Protein AF-0000000087151097 (afdb_homodimer)

Sequence (278 aa):
MIATALDQIPMPPVAKLLGWRLVDARPRDGWIRMAFDGKPDFCNPAGFIQGGILSSMLDDTMGPAVFVMTEGKLFTTTITMTVNFLAPAKPGPITGEATVTQLGKTIAFVEGRLTAEDGTLLATATSSIRLVEAARALRMIATALDQIPMPPVAKLLGWRLVDARPRDGWIRMAFDGKPDFCNPAGFIQGGILSSMLDDTMGPAVFVMTEGKLFTTTITMTVNFLAPAKPGPITGEATVTQLGKTIAFVEGRLTAEDGTLLATATSSIRLVEAARALR

Nearest PDB structures (foldseek):
  2pim-assembly1_A  TM=9.424E-01  e=1.232E-12  Cupriavidus pinatubonensis JMP134
  1zki-assembly1_B  TM=9.359E-01  e=6.772E-11  Pseudomonas aeruginosa PAO1
  3lz7-assembly1_A  TM=8.489E-01  e=1.126E-11  Haemophilus influenzae
  1vh5-assembly1_A  TM=8.687E-01  e=1.763E-10  Escherichia coli
  1sbk-assembly1_A  TM=8.346E-01  e=7.408E-10  Escherichia coli

InterPro domains:
  IPR003736 Phenylacetic acid degradation-related domain [TIGR00369] (14-127)
  IPR006683 Thioesterase domain [PF03061] (47-122)
  IPR029069 HotDog domain superfamily [SSF54637] (10-127)

Secondary structure (DSSP, 8-state):
----GGGGSPPPHHHHHHT-EEEEEEGGGTEEEEEEEE-GGGB-TTSSBPHHHHHHHHHHHHHHHHHHHTTTSEEEEEEEEEEEE-S---SEEEEEEEEEEEE-SSEEEEEEEEEETTS-EEEEEEEEEEEEEHHHH--/----GGGGSPPPHHHHHHT-EEEEEEGGGTEEEEEEEE-GGGB-TTSSBPHHHHHHHHHHHHHHHHHHHTTTSEEEEEEEEEEEE-S---SEEEEEEEEEEEE-SSEEEEEEEEEETTS-EEEEEEEEEEEEEHHHH--

Foldseek 3Di:
DDDFLVVVDDDDPVCVVFVWDWDDDDLCFLKTKIKGFQDQVQQDPVQFRDVVVVVVVQVVAFQVSPCRNVRNFKGKDWDDKDKDFDD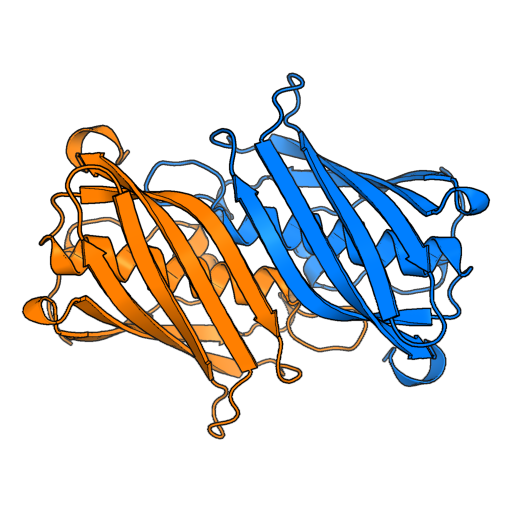THHGGMKMKMKGFPDDDDFKTKMKMWIADPVGHTGMIMITIITIDTNVVPPD/DDDFLVVVDDDDPVCVVFVWDWDDDDLCFLKTKIKGFQDQVQQDPVQFRDVVVVVVVQVVAFQVSPCRNVRNFKGKDWDDKDKDFDDTHHGGMKMKMKTFPDDDDFKTKMKMWIADPVGHTGMIMITIITIDTNVVPPD

pLDDT: mean 97.67, std 3.51, range [64.88, 99.0]

Organism: NCBI:txid2511166

Radius of gyration: 17.88 Å; Cα contacts (8 Å, |Δi|>4): 757; chains: 2; bounding box: 41×54×42 Å

Structure (mmCIF, N/CA/C/O backbone):
data_AF-0000000087151097-model_v1
#
loop_
_entity.id
_entity.type
_entity.pdbx_description
1 polymer 'Thioesterase domain-containing protein'
#
loop_
_atom_site.group_PDB
_atom_site.id
_atom_site.type_symbol
_atom_site.label_atom_id
_atom_site.label_alt_id
_atom_site.label_comp_id
_atom_site.label_asym_id
_atom_site.label_entity_id
_atom_site.label_seq_id
_atom_site.pdbx_PDB_ins_code
_atom_site.Cartn_x
_atom_site.Cartn_y
_atom_site.Cartn_z
_atom_site.occupancy
_atom_site.B_iso_or_equiv
_atom_site.auth_seq_id
_atom_site.auth_comp_id
_atom_site.auth_asym_id
_atom_site.auth_atom_id
_atom_site.pdbx_PDB_model_num
ATOM 1 N N . MET A 1 1 ? -7.957 -27.766 1.869 1 64.88 1 MET A N 1
ATOM 2 C CA . MET A 1 1 ? -7.039 -26.75 1.381 1 64.88 1 MET A CA 1
ATOM 3 C C . MET A 1 1 ? -6.723 -26.953 -0.095 1 64.88 1 MET A C 1
ATOM 5 O O . MET A 1 1 ? -6.605 -28.094 -0.552 1 64.88 1 MET A O 1
ATOM 9 N N . ILE A 1 2 ? -7.027 -25.891 -0.938 1 87.12 2 ILE A N 1
ATOM 10 C CA . ILE A 1 2 ? -6.812 -26.031 -2.373 1 87.12 2 ILE A CA 1
ATOM 11 C C . ILE A 1 2 ? -5.316 -25.953 -2.678 1 87.12 2 ILE A C 1
ATOM 13 O O . ILE A 1 2 ? -4.621 -25.062 -2.205 1 87.12 2 ILE A O 1
ATOM 17 N N . ALA A 1 3 ? -4.875 -26.938 -3.279 1 92.38 3 ALA A N 1
ATOM 18 C CA . ALA A 1 3 ? -3.465 -26.984 -3.658 1 92.38 3 ALA A CA 1
ATOM 19 C C . ALA A 1 3 ? -3.193 -26.062 -4.852 1 92.38 3 ALA A C 1
ATOM 21 O O . ALA A 1 3 ? -3.951 -26.062 -5.824 1 92.38 3 ALA A O 1
ATOM 22 N N . THR A 1 4 ? -2.197 -25.203 -4.723 1 95.44 4 THR A N 1
ATOM 23 C CA . THR A 1 4 ? -1.778 -24.328 -5.809 1 95.44 4 THR A CA 1
ATOM 24 C C . THR A 1 4 ? -0.256 -24.25 -5.883 1 95.44 4 THR A C 1
ATOM 26 O O . THR A 1 4 ? 0.443 -24.859 -5.07 1 95.44 4 THR A O 1
ATOM 29 N N . ALA A 1 5 ? 0.225 -23.531 -6.914 1 95.56 5 ALA A N 1
ATOM 30 C CA . ALA A 1 5 ? 1.655 -23.281 -7.09 1 95.56 5 ALA A CA 1
ATOM 31 C C . ALA A 1 5 ? 2.236 -22.531 -5.895 1 95.56 5 ALA A C 1
ATOM 33 O O . ALA A 1 5 ? 3.445 -22.578 -5.656 1 95.56 5 ALA A O 1
ATOM 34 N N . LEU A 1 6 ? 1.392 -21.844 -5.141 1 96.06 6 LEU A N 1
ATOM 35 C CA . LEU A 1 6 ? 1.852 -21.094 -3.98 1 96.06 6 LEU A CA 1
ATOM 36 C C . LEU A 1 6 ? 2.406 -22.016 -2.91 1 96.06 6 LEU A C 1
ATOM 38 O O . LEU A 1 6 ? 3.203 -21.609 -2.066 1 96.06 6 LEU A O 1
ATOM 42 N N . ASP A 1 7 ? 2.061 -23.234 -2.91 1 95.19 7 ASP A N 1
ATOM 43 C CA . ASP A 1 7 ? 2.514 -24.219 -1.944 1 95.19 7 ASP A CA 1
ATOM 44 C C . ASP A 1 7 ? 3.975 -24.594 -2.182 1 95.19 7 ASP A C 1
ATOM 46 O O . ASP A 1 7 ? 4.613 -25.203 -1.322 1 95.19 7 ASP A O 1
ATOM 50 N N . GLN A 1 8 ? 4.496 -24.203 -3.311 1 93.5 8 GLN A N 1
ATOM 51 C CA . GLN A 1 8 ? 5.824 -24.656 -3.717 1 93.5 8 GLN A CA 1
ATOM 52 C C . GLN A 1 8 ? 6.875 -23.578 -3.445 1 93.5 8 GLN A C 1
ATOM 54 O O . GLN A 1 8 ? 8.039 -23.75 -3.805 1 93.5 8 GLN A O 1
ATOM 59 N N . ILE A 1 9 ? 6.461 -22.5 -2.869 1 94.25 9 ILE A N 1
ATOM 60 C CA . ILE A 1 9 ? 7.402 -21.438 -2.521 1 94.25 9 ILE A CA 1
ATOM 61 C C . ILE A 1 9 ? 7.25 -21.078 -1.046 1 94.25 9 ILE A C 1
ATOM 63 O O . ILE A 1 9 ? 6.164 -21.203 -0.475 1 94.25 9 ILE A O 1
ATOM 67 N N . PRO A 1 10 ? 8.375 -20.719 -0.464 1 94.75 10 PRO A N 1
ATOM 68 C CA . PRO A 1 10 ? 8.25 -20.312 0.936 1 94.75 10 PRO A CA 1
ATOM 69 C C . PRO A 1 10 ? 7.359 -19.078 1.112 1 94.75 10 PRO A C 1
ATOM 71 O O . PRO A 1 10 ? 7.332 -18.203 0.244 1 94.75 10 PRO A O 1
ATOM 74 N N . MET A 1 11 ? 6.664 -19.016 2.205 1 96.25 11 MET A N 1
ATOM 75 C CA . MET A 1 11 ? 5.887 -17.828 2.533 1 96.25 11 MET A CA 1
ATOM 76 C C . MET A 1 11 ? 6.793 -16.609 2.693 1 96.25 11 MET A C 1
ATOM 78 O O . MET A 1 11 ? 7.676 -16.609 3.553 1 96.25 11 MET A O 1
ATOM 82 N N . PRO A 1 12 ? 6.574 -15.648 1.872 1 97.06 12 PRO A N 1
ATOM 83 C CA . PRO A 1 12 ? 7.43 -14.469 2.006 1 97.06 12 PRO A CA 1
ATOM 84 C C . PRO A 1 12 ? 7.191 -13.711 3.311 1 97.06 12 PRO A C 1
ATOM 86 O O . PRO A 1 12 ? 6.105 -13.797 3.891 1 97.06 12 PRO A O 1
ATOM 89 N N . PRO A 1 13 ? 8.219 -12.977 3.787 1 98.62 13 PRO A N 1
ATOM 90 C CA . PRO A 1 13 ? 8.094 -12.219 5.035 1 98.62 13 PRO A CA 1
ATOM 91 C C . PRO A 1 13 ? 6.879 -11.297 5.051 1 98.62 13 PRO A C 1
ATOM 93 O O . PRO A 1 13 ? 6.176 -11.211 6.062 1 98.62 13 PRO A O 1
ATOM 96 N N . VAL A 1 14 ? 6.543 -10.664 3.953 1 98.81 14 VAL A N 1
ATOM 97 C CA . VAL A 1 14 ? 5.438 -9.711 3.936 1 98.81 14 VAL A CA 1
ATOM 98 C C . VAL A 1 14 ? 4.113 -10.461 4.102 1 98.81 14 VAL A C 1
ATOM 100 O O . VAL A 1 14 ? 3.178 -9.945 4.719 1 98.81 14 VAL A O 1
ATOM 103 N N . ALA A 1 15 ? 4.023 -11.586 3.516 1 98.69 15 ALA A N 1
ATOM 104 C CA . ALA A 1 15 ? 2.822 -12.406 3.678 1 98.69 15 ALA A CA 1
ATOM 105 C C . ALA A 1 15 ? 2.604 -12.766 5.145 1 98.69 15 ALA A C 1
ATOM 107 O O . ALA A 1 15 ? 1.479 -12.711 5.645 1 98.69 15 ALA A O 1
ATOM 108 N N . LYS A 1 16 ? 3.68 -13.102 5.816 1 98.69 16 LYS A N 1
ATOM 109 C CA . LYS A 1 16 ? 3.6 -13.375 7.25 1 98.69 16 LYS A CA 1
ATOM 110 C C . LYS A 1 16 ? 3.152 -12.133 8.016 1 98.69 16 LYS A C 1
ATOM 112 O O . LYS A 1 16 ? 2.297 -12.219 8.898 1 98.69 16 LYS A O 1
ATOM 117 N N . LEU A 1 17 ? 3.711 -11.07 7.68 1 98.88 17 LEU A N 1
ATOM 118 C CA . LEU A 1 17 ? 3.369 -9.805 8.312 1 98.88 17 LEU A CA 1
ATOM 119 C C . LEU A 1 17 ? 1.876 -9.516 8.188 1 98.88 17 LEU A C 1
ATOM 121 O O . LEU A 1 17 ? 1.235 -9.094 9.156 1 98.88 17 LEU A O 1
ATOM 125 N N . LEU A 1 18 ? 1.275 -9.812 7.016 1 98.88 18 LEU A N 1
ATOM 126 C CA . LEU A 1 18 ? -0.102 -9.445 6.711 1 98.88 18 LEU A CA 1
ATOM 127 C C . LEU A 1 18 ? -1.073 -10.516 7.184 1 98.88 18 LEU A C 1
ATOM 129 O O . LEU A 1 18 ? -2.289 -10.367 7.047 1 98.88 18 LEU A O 1
ATOM 133 N N . GLY A 1 19 ? -0.546 -11.609 7.73 1 98.75 19 GLY A N 1
ATOM 134 C CA . GLY A 1 19 ? -1.409 -12.719 8.102 1 98.75 19 GLY A CA 1
ATOM 135 C C . GLY A 1 19 ? -2.076 -13.383 6.906 1 98.75 19 GLY A C 1
ATOM 136 O O . GLY A 1 19 ? -3.268 -13.695 6.949 1 98.75 19 GLY A O 1
ATOM 137 N N . TRP A 1 20 ? -1.363 -13.547 5.91 1 97.56 20 TRP A N 1
ATOM 138 C CA . TRP A 1 20 ? -1.79 -14 4.594 1 97.56 20 TRP A CA 1
ATOM 139 C C . TRP A 1 20 ? -2.094 -15.492 4.602 1 97.56 20 TRP A C 1
ATOM 141 O O . TRP A 1 20 ? -1.3 -16.297 5.105 1 97.56 20 TRP A O 1
ATOM 151 N N . ARG A 1 21 ? -3.25 -15.898 4.129 1 97.25 21 ARG A N 1
ATOM 152 C CA . ARG A 1 21 ? -3.631 -17.297 3.955 1 97.25 21 ARG A CA 1
ATOM 153 C C . ARG A 1 21 ? -4.484 -17.469 2.703 1 97.25 21 ARG A C 1
ATOM 155 O O . ARG A 1 21 ? -5.438 -16.719 2.48 1 97.25 21 ARG A O 1
ATOM 162 N N . LEU A 1 22 ? -4.172 -18.531 1.94 1 98.19 22 LEU A N 1
ATOM 163 C CA . LEU A 1 22 ? -5.016 -18.891 0.806 1 98.19 22 LEU A CA 1
ATOM 164 C C . LEU A 1 22 ? -6.332 -19.5 1.279 1 98.19 22 LEU A C 1
ATOM 166 O O . LEU A 1 22 ? -6.336 -20.438 2.078 1 98.19 22 LEU A O 1
ATOM 170 N N . VAL A 1 23 ? -7.426 -18.969 0.823 1 98.31 23 VAL A N 1
ATOM 171 C CA . VAL A 1 23 ? -8.75 -19.469 1.204 1 98.31 23 VAL A CA 1
ATOM 172 C C . VAL A 1 23 ? -9.312 -20.328 0.086 1 98.31 23 VAL A C 1
ATOM 174 O O . VAL A 1 23 ? -9.891 -21.391 0.346 1 98.31 23 VAL A O 1
ATOM 177 N N . ASP A 1 24 ? -9.211 -19.844 -1.15 1 98.56 24 ASP A N 1
ATOM 178 C CA . ASP A 1 24 ? -9.75 -20.531 -2.32 1 98.56 24 ASP A CA 1
ATOM 179 C C . ASP A 1 24 ? -9.062 -20.062 -3.6 1 98.56 24 ASP A C 1
ATOM 181 O O . ASP A 1 24 ? -8.461 -18.984 -3.627 1 98.56 24 ASP A O 1
ATOM 185 N N . ALA A 1 25 ? -9.125 -20.906 -4.562 1 98.62 25 ALA A N 1
ATOM 186 C CA . ALA A 1 25 ? -8.562 -20.547 -5.859 1 98.62 25 ALA A CA 1
ATOM 187 C C . ALA A 1 25 ? -9.227 -21.328 -6.984 1 98.62 25 ALA A C 1
ATOM 189 O O . ALA A 1 25 ? -9.602 -22.484 -6.805 1 98.62 25 ALA A O 1
ATOM 190 N N . ARG A 1 26 ? -9.367 -20.656 -8.078 1 98.12 26 ARG A N 1
ATOM 191 C CA . ARG A 1 26 ? -9.742 -21.266 -9.352 1 98.12 26 ARG A CA 1
ATOM 192 C C . ARG A 1 26 ? -8.75 -20.891 -10.445 1 98.12 26 ARG A C 1
ATOM 194 O O . ARG A 1 26 ? -8.992 -19.969 -11.227 1 98.12 26 ARG A O 1
ATOM 201 N N . PRO A 1 27 ? -7.691 -21.641 -10.531 1 97 27 PRO A N 1
ATOM 202 C CA . PRO A 1 27 ? -6.57 -21.281 -11.406 1 97 27 PRO A CA 1
ATOM 203 C C . PRO A 1 27 ? -7 -21.062 -12.859 1 97 27 PRO A C 1
ATOM 205 O O . PRO A 1 27 ? -6.586 -20.094 -13.484 1 97 27 PRO A O 1
ATOM 208 N N . ARG A 1 28 ? -7.852 -21.828 -13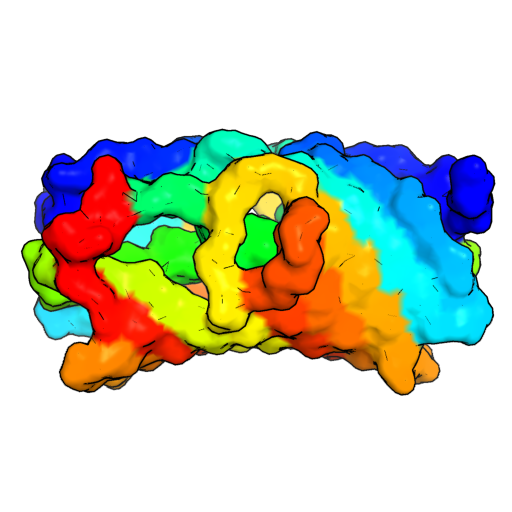.414 1 96 28 ARG A N 1
ATOM 209 C CA . ARG A 1 28 ? -8.266 -21.719 -14.812 1 96 28 ARG A CA 1
ATOM 210 C C . ARG A 1 28 ? -9.023 -20.422 -15.055 1 96 28 ARG A C 1
ATOM 212 O O . ARG A 1 28 ? -9.016 -19.875 -16.156 1 96 28 ARG A O 1
ATOM 219 N N . ASP A 1 29 ? -9.625 -19.906 -13.977 1 97.5 29 ASP A N 1
ATOM 220 C CA . ASP A 1 29 ? -10.391 -18.672 -14.07 1 97.5 29 ASP A CA 1
ATOM 221 C C . ASP A 1 29 ? -9.531 -17.453 -13.695 1 97.5 29 ASP A C 1
ATOM 223 O O . ASP A 1 29 ? -10.008 -16.328 -13.727 1 97.5 29 ASP A O 1
ATOM 227 N N . GLY A 1 30 ? -8.328 -17.688 -13.297 1 98.25 30 GLY A N 1
ATOM 228 C CA . GLY A 1 30 ? -7.488 -16.609 -12.828 1 98.25 30 GLY A CA 1
ATOM 229 C C . GLY A 1 30 ? -8.031 -15.93 -11.578 1 98.25 30 GLY A C 1
ATOM 230 O O . GLY A 1 30 ? -7.922 -14.711 -11.43 1 98.25 30 GLY A O 1
ATOM 231 N N . TRP A 1 31 ? -8.703 -16.719 -10.75 1 98.69 31 TRP A N 1
ATOM 232 C CA . TRP A 1 31 ? -9.344 -16.172 -9.562 1 98.69 31 TRP A CA 1
ATOM 233 C C . TRP A 1 31 ? -8.742 -16.766 -8.289 1 98.69 31 TRP A C 1
ATOM 235 O O . TRP A 1 31 ? -8.438 -17.953 -8.242 1 98.69 31 TRP A O 1
ATOM 245 N N . ILE A 1 32 ? -8.617 -15.898 -7.238 1 98.88 32 ILE A N 1
ATOM 246 C CA . ILE A 1 32 ? -8.109 -16.344 -5.941 1 98.88 32 ILE A CA 1
ATOM 247 C C . ILE A 1 32 ? -8.844 -15.594 -4.828 1 98.88 32 ILE A C 1
ATOM 249 O O . ILE A 1 32 ? -9.344 -14.492 -5.035 1 98.88 32 ILE A O 1
ATOM 253 N N . ARG A 1 33 ? -8.953 -16.219 -3.691 1 98.88 33 ARG A N 1
ATOM 254 C CA . ARG A 1 33 ? -9.461 -15.625 -2.461 1 98.88 33 ARG A CA 1
ATOM 255 C C . ARG A 1 33 ? -8.461 -15.797 -1.318 1 98.88 33 ARG A C 1
ATOM 257 O O . ARG A 1 33 ? -7.98 -16.906 -1.069 1 98.88 33 ARG A O 1
ATOM 264 N N . MET A 1 34 ? -8.188 -14.719 -0.67 1 98.69 34 MET A N 1
ATOM 265 C CA . MET A 1 34 ? -7.188 -14.68 0.395 1 98.69 34 MET A CA 1
ATOM 266 C C . MET A 1 34 ? -7.797 -14.164 1.693 1 98.69 34 MET A C 1
ATOM 268 O O . MET A 1 34 ? -8.781 -13.422 1.669 1 98.69 34 MET A O 1
ATOM 272 N N . ALA A 1 35 ? -7.184 -14.555 2.812 1 98.81 35 ALA A N 1
ATOM 273 C CA . ALA A 1 35 ? -7.48 -13.945 4.109 1 98.81 35 ALA A CA 1
ATOM 274 C C . ALA A 1 35 ? -6.266 -13.203 4.656 1 98.81 35 ALA A C 1
ATOM 276 O O . ALA A 1 35 ? -5.125 -13.648 4.48 1 98.81 35 ALA A O 1
ATOM 277 N N . PHE A 1 36 ? -6.555 -12.133 5.328 1 98.94 36 PHE A N 1
ATOM 278 C CA . PHE A 1 36 ? -5.551 -11.32 6.008 1 98.94 36 PHE A CA 1
ATOM 279 C C . PHE A 1 36 ? -5.969 -11.039 7.445 1 98.94 36 PHE A C 1
ATOM 281 O O . PHE A 1 36 ? -7.145 -11.141 7.789 1 98.94 36 PHE A O 1
ATOM 288 N N . ASP A 1 37 ? -4.957 -10.688 8.258 1 98.88 37 ASP A N 1
ATOM 289 C CA . ASP A 1 37 ? -5.188 -10.211 9.617 1 98.88 37 ASP A CA 1
ATOM 290 C C . ASP A 1 37 ? -4.938 -8.711 9.719 1 98.88 37 ASP A C 1
ATOM 292 O O . ASP A 1 37 ? -3.791 -8.258 9.672 1 98.88 37 ASP A O 1
ATOM 296 N N . GLY A 1 38 ? -6.047 -7.973 9.773 1 98.81 38 GLY A N 1
ATOM 297 C CA . GLY A 1 38 ? -5.891 -6.559 10.07 1 98.81 38 GLY A CA 1
ATOM 298 C C . GLY A 1 38 ? -5.457 -6.297 11.5 1 98.81 38 GLY A C 1
ATOM 299 O O . GLY A 1 38 ? -6.297 -6.148 12.391 1 98.81 38 GLY A O 1
ATOM 300 N N . LYS A 1 39 ? -4.219 -6.121 11.711 1 98.88 39 LYS A N 1
ATOM 301 C CA . LYS A 1 39 ? -3.645 -5.996 13.047 1 98.88 39 LYS A CA 1
ATOM 302 C C . LYS A 1 39 ? -3.748 -4.562 13.555 1 98.88 39 LYS A C 1
ATOM 304 O O . LYS A 1 39 ? -3.67 -3.611 12.773 1 98.88 39 LYS A O 1
ATOM 309 N N . PRO A 1 40 ? -3.793 -4.379 14.898 1 98.69 40 PRO A N 1
ATOM 310 C CA . PRO A 1 40 ? -3.75 -3.025 15.461 1 98.69 40 PRO A CA 1
ATOM 311 C C . PRO A 1 40 ? -2.492 -2.258 15.062 1 98.69 40 PRO A C 1
ATOM 313 O O . PRO A 1 40 ? -2.529 -1.032 14.93 1 98.69 40 PRO A O 1
ATOM 316 N N . ASP A 1 41 ? -1.407 -2.924 14.734 1 98.75 41 ASP A N 1
ATOM 317 C CA . ASP A 1 41 ? -0.142 -2.312 14.336 1 98.75 41 ASP A CA 1
ATOM 318 C C . ASP A 1 41 ? -0.276 -1.587 13 1 98.75 41 ASP A C 1
ATOM 320 O O . ASP A 1 41 ? 0.582 -0.778 12.641 1 98.75 41 ASP A O 1
ATOM 324 N N . PHE A 1 42 ? -1.386 -1.859 12.305 1 98.88 42 PHE A N 1
ATOM 325 C CA . PHE A 1 42 ? -1.569 -1.319 10.961 1 98.88 42 PHE A CA 1
ATOM 326 C C . PHE A 1 42 ? -2.389 -0.035 11 1 98.88 42 PHE A C 1
ATOM 328 O O . PHE A 1 42 ? -2.656 0.571 9.961 1 98.88 42 PHE A O 1
ATOM 335 N N . CYS A 1 43 ? -2.756 0.427 12.133 1 98.69 43 CYS A N 1
ATOM 336 C CA . CYS A 1 43 ? -3.768 1.472 12.258 1 98.69 43 CYS A CA 1
ATOM 337 C C . CYS A 1 43 ? -3.146 2.854 12.094 1 98.69 43 CYS A C 1
ATOM 339 O O . CYS A 1 43 ? -2.041 3.104 12.578 1 98.69 43 CYS A O 1
ATOM 341 N N . ASN A 1 44 ? -3.904 3.662 11.43 1 97.88 44 ASN A N 1
ATOM 342 C CA . ASN A 1 44 ? -3.611 5.086 11.32 1 97.88 44 ASN A CA 1
ATOM 343 C C . ASN A 1 44 ? -4.051 5.848 12.57 1 97.88 44 ASN A C 1
ATOM 345 O O . ASN A 1 44 ? -4.527 5.246 13.531 1 97.88 44 ASN A O 1
ATOM 349 N N . PRO A 1 45 ? -3.828 7.18 12.594 1 96.75 45 PRO A N 1
ATOM 350 C CA . PRO A 1 45 ? -4.164 7.934 13.805 1 96.75 45 PRO A CA 1
ATOM 351 C C . PRO A 1 45 ? -5.645 7.844 14.164 1 96.75 45 PRO A C 1
ATOM 353 O O . PRO A 1 45 ? -6.016 8.047 15.32 1 96.75 45 PRO A O 1
ATOM 356 N N . ALA A 1 46 ? -6.477 7.586 13.18 1 97.19 46 ALA A N 1
ATOM 357 C CA . ALA A 1 46 ? -7.918 7.523 13.414 1 97.19 46 ALA A CA 1
ATOM 358 C C . ALA A 1 46 ? -8.336 6.133 13.891 1 97.19 46 ALA A C 1
ATOM 360 O O . ALA A 1 46 ? -9.516 5.891 14.156 1 97.19 46 ALA A O 1
ATOM 361 N N . GLY A 1 47 ? -7.426 5.145 13.945 1 97.62 47 GLY A N 1
ATOM 362 C CA . GLY A 1 47 ? -7.715 3.826 14.484 1 97.62 47 GLY A CA 1
ATOM 363 C C . GLY A 1 47 ? -8.172 2.838 13.422 1 97.62 47 GLY A C 1
ATOM 364 O O . GLY A 1 47 ? -8.625 1.738 13.742 1 97.62 47 GLY A O 1
ATOM 365 N N . PHE A 1 48 ? -8.117 3.221 12.211 1 98.44 48 PHE A N 1
ATOM 366 C CA . PHE A 1 48 ? -8.461 2.342 11.102 1 98.44 48 PHE A CA 1
ATOM 367 C C . PHE A 1 48 ? -7.207 1.794 10.43 1 98.44 48 PHE A C 1
ATOM 369 O O . PHE A 1 48 ? -6.125 2.373 10.562 1 98.44 48 PHE A O 1
ATOM 376 N N . ILE A 1 49 ? -7.367 0.669 9.742 1 98.88 49 ILE A N 1
ATOM 377 C CA . ILE A 1 49 ? -6.254 0.158 8.945 1 98.88 49 ILE A CA 1
ATOM 378 C C . ILE A 1 49 ? -5.855 1.188 7.895 1 98.88 49 ILE A C 1
ATOM 380 O O . ILE A 1 49 ? -6.711 1.72 7.184 1 98.88 49 ILE A O 1
ATOM 384 N N . GLN A 1 50 ? -4.617 1.512 7.828 1 98.81 50 GLN A N 1
ATOM 385 C CA . GLN A 1 50 ? -4.117 2.498 6.879 1 98.81 50 GLN A CA 1
ATOM 386 C C . GLN A 1 50 ? -4.395 2.064 5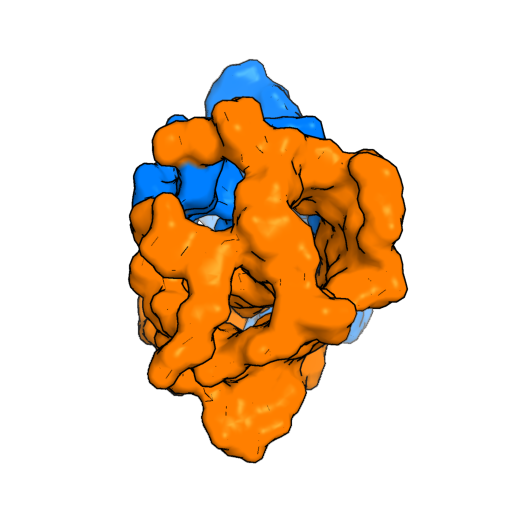.441 1 98.81 50 GLN A C 1
ATOM 388 O O . GLN A 1 50 ? -4.234 0.891 5.098 1 98.81 50 GLN A O 1
ATOM 393 N N . GLY A 1 51 ? -4.723 2.996 4.539 1 98.75 51 GLY A N 1
ATOM 394 C CA . GLY A 1 51 ? -5.012 2.699 3.145 1 98.75 51 GLY A CA 1
ATOM 395 C C . GLY A 1 51 ? -3.859 2.018 2.432 1 98.75 51 GLY A C 1
ATOM 396 O O . GLY A 1 51 ? -4.074 1.123 1.61 1 98.75 51 GLY A O 1
ATOM 397 N N . GLY A 1 52 ? -2.68 2.449 2.699 1 98.88 52 GLY A N 1
ATOM 398 C CA . GLY A 1 52 ? -1.513 1.803 2.121 1 98.88 52 GLY A CA 1
ATOM 399 C C . GLY A 1 52 ? -1.386 0.341 2.508 1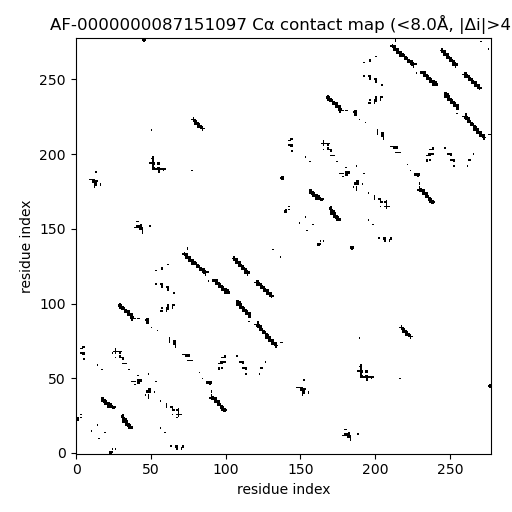 98.88 52 GLY A C 1
ATOM 400 O O . GLY A 1 52 ? -0.95 -0.484 1.703 1 98.88 52 GLY A O 1
ATOM 401 N N . ILE A 1 53 ? -1.757 0.001 3.705 1 98.94 53 ILE A N 1
ATOM 402 C CA . ILE A 1 53 ? -1.74 -1.394 4.133 1 98.94 53 ILE A CA 1
ATOM 403 C C . ILE A 1 53 ? -2.811 -2.178 3.375 1 98.94 53 ILE A C 1
ATOM 405 O O . ILE A 1 53 ? -2.58 -3.314 2.959 1 98.94 53 ILE A O 1
ATOM 409 N N . LEU A 1 54 ? -3.988 -1.563 3.209 1 98.94 54 LEU A N 1
ATOM 410 C CA . LEU A 1 54 ? -4.988 -2.193 2.352 1 98.94 54 LEU A CA 1
ATOM 411 C C . LEU A 1 54 ? -4.438 -2.416 0.948 1 98.94 54 LEU A C 1
ATOM 413 O O . LEU A 1 54 ? -4.68 -3.463 0.341 1 98.94 54 LEU A O 1
ATOM 417 N N . SER A 1 55 ? -3.709 -1.442 0.42 1 98.94 55 SER A N 1
ATOM 418 C CA . SER A 1 55 ? -3.059 -1.598 -0.877 1 98.94 55 SER A CA 1
ATOM 419 C C . SER A 1 55 ? -2.098 -2.781 -0.875 1 98.94 55 SER A C 1
ATOM 421 O O . SER A 1 55 ? -1.984 -3.498 -1.872 1 98.94 55 SER A O 1
ATOM 423 N N . SER A 1 56 ? -1.387 -2.943 0.231 1 98.94 56 SER A N 1
ATOM 424 C CA . SER A 1 56 ? -0.476 -4.074 0.369 1 98.94 56 SER A CA 1
ATOM 425 C C . SER A 1 56 ? -1.227 -5.398 0.296 1 98.94 56 SER A C 1
ATOM 427 O O . SER A 1 56 ? -0.768 -6.344 -0.348 1 98.94 56 SER A O 1
ATOM 429 N N . MET A 1 57 ? -2.369 -5.473 0.951 1 98.94 57 MET A N 1
ATOM 430 C CA . MET A 1 57 ? -3.191 -6.68 0.91 1 98.94 57 MET A CA 1
ATOM 431 C C . MET A 1 57 ? -3.699 -6.945 -0.503 1 98.94 57 MET A C 1
ATOM 433 O O . MET A 1 57 ? -3.697 -8.086 -0.964 1 98.94 57 MET A O 1
ATOM 437 N N . LEU A 1 58 ? -4.09 -5.836 -1.185 1 99 58 LEU A N 1
ATOM 438 C CA . LEU A 1 58 ? -4.535 -5.969 -2.568 1 99 58 LEU A CA 1
ATOM 439 C C . LEU A 1 58 ? -3.406 -6.48 -3.455 1 99 58 LEU A C 1
ATOM 441 O O . LEU A 1 58 ? -3.617 -7.367 -4.285 1 99 58 LEU A O 1
ATOM 445 N N . ASP A 1 59 ? -2.229 -5.922 -3.289 1 98.88 59 ASP A N 1
ATOM 446 C CA . ASP A 1 59 ? -1.048 -6.363 -4.023 1 98.88 59 ASP A CA 1
ATOM 447 C C . ASP A 1 59 ? -0.783 -7.848 -3.795 1 98.88 59 ASP A C 1
ATOM 449 O O . ASP A 1 59 ? -0.564 -8.602 -4.746 1 98.88 59 ASP A O 1
ATOM 453 N N . ASP A 1 60 ? -0.908 -8.305 -2.578 1 98.81 60 ASP A N 1
ATOM 454 C CA . ASP A 1 60 ? -0.668 -9.688 -2.197 1 98.81 60 ASP A CA 1
ATOM 455 C C . ASP A 1 60 ? -1.876 -10.57 -2.523 1 98.81 60 ASP A C 1
ATOM 457 O O . ASP A 1 60 ? -1.983 -11.695 -2.033 1 98.81 60 ASP A O 1
ATOM 461 N N . THR A 1 61 ? -2.814 -10.078 -3.156 1 98.88 61 THR A N 1
ATOM 462 C CA . THR A 1 61 ? -3.912 -10.852 -3.721 1 98.88 61 THR A CA 1
ATOM 463 C C . THR A 1 61 ? -3.795 -10.93 -5.238 1 98.88 61 THR A C 1
ATOM 465 O O . THR A 1 61 ? -3.857 -12.016 -5.82 1 98.88 61 THR A O 1
ATOM 468 N N . MET A 1 62 ? -3.539 -9.781 -5.828 1 98.88 62 MET A N 1
ATOM 469 C CA . MET A 1 62 ? -3.533 -9.68 -7.285 1 98.88 62 MET A CA 1
ATOM 470 C C . MET A 1 62 ? -2.307 -10.367 -7.871 1 98.88 62 MET A C 1
ATOM 472 O O . MET A 1 62 ? -2.408 -11.086 -8.867 1 98.88 62 MET A O 1
ATOM 476 N N . GLY A 1 63 ? -1.109 -10.156 -7.301 1 98.44 63 GLY A N 1
ATOM 477 C CA . GLY A 1 63 ? 0.081 -10.852 -7.766 1 98.44 63 GLY A CA 1
ATOM 478 C C . GLY A 1 63 ? -0.067 -12.359 -7.758 1 98.44 63 GLY A C 1
ATOM 479 O O . GLY A 1 63 ? 0.108 -13.008 -8.789 1 98.44 63 GLY A O 1
ATOM 480 N N . PRO A 1 64 ? -0.477 -12.938 -6.629 1 98.44 64 PRO A N 1
ATOM 481 C CA . PRO A 1 64 ? -0.652 -14.391 -6.516 1 98.44 64 PRO A CA 1
ATOM 482 C C . PRO A 1 64 ? -1.686 -14.938 -7.496 1 98.44 64 PRO A C 1
ATOM 484 O O . PRO A 1 64 ? -1.578 -16.094 -7.934 1 98.44 64 PRO A O 1
ATOM 487 N N . ALA A 1 65 ? -2.715 -14.156 -7.867 1 98.81 65 ALA A N 1
ATOM 488 C CA . ALA A 1 65 ? -3.691 -14.625 -8.852 1 98.81 65 ALA A CA 1
ATOM 489 C C . ALA A 1 65 ? -3.01 -15 -10.164 1 98.81 65 ALA A C 1
ATOM 491 O O . ALA A 1 65 ? -3.312 -16.047 -10.75 1 98.81 65 ALA A O 1
ATOM 492 N N . VAL A 1 66 ? -2.066 -14.203 -10.609 1 98.75 66 VAL A N 1
ATOM 493 C CA . VAL A 1 66 ? -1.324 -14.469 -11.836 1 98.75 66 VAL A CA 1
ATOM 494 C C . VAL A 1 66 ? -0.44 -15.695 -11.648 1 98.75 66 VAL A C 1
ATOM 496 O O . VAL A 1 66 ? -0.396 -16.578 -12.516 1 98.75 66 VAL A O 1
ATOM 499 N N . PHE A 1 67 ? 0.219 -15.695 -10.5 1 98.62 67 PHE A N 1
ATOM 500 C CA . PHE A 1 67 ? 1.12 -16.797 -10.188 1 98.62 67 PHE A CA 1
ATOM 501 C C . PHE A 1 67 ? 0.374 -18.125 -10.219 1 98.62 67 PHE A C 1
ATOM 503 O O . PHE A 1 67 ? 0.849 -19.094 -10.805 1 98.62 67 PHE A O 1
ATOM 510 N N . VAL A 1 68 ? -0.796 -18.203 -9.672 1 98.12 68 VAL A N 1
ATOM 511 C CA . VAL A 1 68 ? -1.604 -19.406 -9.586 1 98.12 68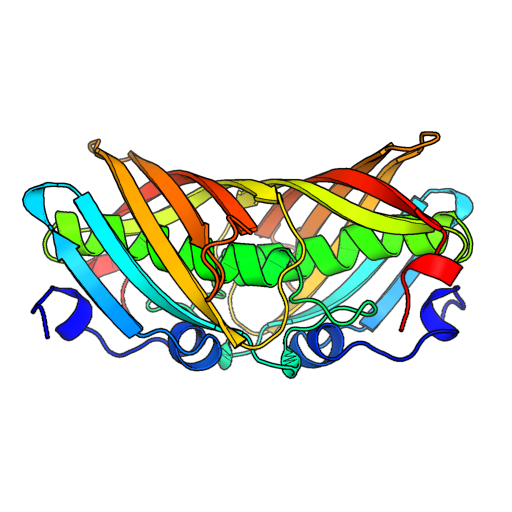 VAL A CA 1
ATOM 512 C C . VAL A 1 68 ? -2.162 -19.75 -10.969 1 98.12 68 VAL A C 1
ATOM 514 O O . VAL A 1 68 ? -2.125 -20.922 -11.391 1 98.12 68 VAL A O 1
ATOM 517 N N . MET A 1 69 ? -2.621 -18.766 -11.672 1 98.5 69 MET A N 1
ATOM 518 C CA . MET A 1 69 ? -3.203 -18.984 -12.992 1 98.5 69 MET A CA 1
ATOM 519 C C . MET A 1 69 ? -2.182 -19.594 -13.938 1 98.5 69 MET A C 1
ATOM 521 O O . MET A 1 69 ? -2.539 -20.375 -14.82 1 98.5 69 MET A O 1
ATOM 525 N N . THR A 1 70 ? -0.955 -19.266 -13.742 1 98.31 70 THR A N 1
ATOM 526 C CA . THR A 1 70 ? 0.088 -19.719 -14.656 1 98.31 70 THR A CA 1
ATOM 527 C C . THR A 1 70 ? 0.836 -20.922 -14.07 1 98.31 70 THR A C 1
ATOM 529 O O . THR A 1 70 ? 1.949 -21.234 -14.5 1 98.31 70 THR A O 1
ATOM 532 N N . GLU A 1 71 ? 0.299 -21.438 -13 1 97.31 71 GLU A N 1
ATOM 533 C CA . GLU A 1 71 ? 0.827 -22.641 -12.367 1 97.31 71 GLU A CA 1
ATOM 534 C C . GLU A 1 71 ? 2.281 -22.453 -11.945 1 97.31 71 GLU A C 1
ATOM 536 O O . GLU A 1 71 ? 3.105 -23.344 -12.109 1 97.31 71 GLU A O 1
ATOM 541 N N . GLY A 1 72 ? 2.615 -21.219 -11.523 1 97.5 72 GLY A N 1
ATOM 542 C CA . GLY A 1 72 ? 3.916 -20.938 -10.938 1 97.5 72 GLY A CA 1
ATOM 543 C C . GLY A 1 72 ? 4.969 -20.578 -11.969 1 97.5 72 GLY A C 1
ATOM 544 O O . GLY A 1 72 ? 6.145 -20.406 -11.633 1 97.5 72 GLY A O 1
ATOM 545 N N . LYS A 1 73 ? 4.57 -20.406 -13.203 1 97.69 73 LYS A N 1
ATOM 546 C CA . LYS A 1 73 ? 5.535 -20.141 -14.273 1 97.69 73 LYS A CA 1
ATOM 547 C C . LYS A 1 73 ? 5.953 -18.688 -14.297 1 97.69 73 LYS A C 1
ATOM 549 O O . LYS A 1 73 ? 7.109 -18.359 -14.586 1 97.69 73 LYS A O 1
ATOM 554 N N . LEU A 1 74 ? 4.973 -17.812 -14.039 1 97.88 74 LEU A N 1
ATOM 555 C CA . LEU A 1 74 ? 5.23 -16.375 -14.172 1 97.88 74 LEU A CA 1
ATOM 556 C C . LEU A 1 74 ? 5.098 -15.672 -12.828 1 97.88 74 LEU A C 1
ATOM 558 O O . LEU A 1 74 ? 4.133 -15.898 -12.102 1 97.88 74 LEU A O 1
ATOM 562 N N . PHE A 1 75 ? 6.176 -14.859 -12.531 1 97.25 75 PHE A N 1
ATOM 563 C CA . PHE A 1 75 ? 6.18 -13.945 -11.398 1 97.25 75 PHE A CA 1
ATOM 564 C C . PHE A 1 75 ? 5.82 -12.531 -11.844 1 97.25 75 PHE A C 1
ATOM 566 O O . PHE A 1 75 ? 5.754 -12.25 -13.047 1 97.25 75 PHE A O 1
ATOM 573 N N . THR A 1 76 ? 5.445 -11.734 -10.805 1 97.31 76 THR A N 1
ATOM 574 C CA . THR A 1 76 ? 4.852 -10.445 -11.164 1 97.31 76 THR A CA 1
ATOM 575 C C . THR A 1 76 ? 5.672 -9.297 -10.602 1 97.31 76 THR A C 1
ATOM 577 O O . THR A 1 76 ? 6.172 -9.367 -9.477 1 97.31 76 THR A O 1
ATOM 580 N N . THR A 1 77 ? 5.832 -8.289 -11.391 1 97.56 77 THR A N 1
ATOM 581 C CA . THR A 1 77 ? 6.273 -6.969 -10.969 1 97.56 77 THR A CA 1
ATOM 582 C C . THR A 1 77 ? 5.227 -5.914 -11.305 1 97.56 77 THR A C 1
ATOM 584 O O . THR A 1 77 ? 4.938 -5.668 -12.477 1 97.56 77 THR A O 1
ATOM 587 N N . THR A 1 78 ? 4.715 -5.355 -10.32 1 98.69 78 THR A N 1
ATOM 588 C CA . THR A 1 78 ? 3.633 -4.402 -10.547 1 98.69 78 THR A CA 1
ATOM 589 C C . THR A 1 78 ? 4.164 -3.125 -11.188 1 98.69 78 THR A C 1
ATOM 591 O O . THR A 1 78 ? 5.18 -2.58 -10.75 1 98.69 78 THR A O 1
ATOM 594 N N . ILE A 1 79 ? 3.502 -2.693 -12.227 1 98.88 79 ILE A N 1
ATOM 595 C CA . ILE A 1 79 ? 3.857 -1.461 -12.922 1 98.88 79 ILE A CA 1
ATOM 596 C C . ILE A 1 79 ? 3.053 -0.295 -12.352 1 98.88 79 ILE A C 1
ATOM 598 O O . ILE A 1 79 ? 3.623 0.717 -11.938 1 98.88 79 ILE A O 1
ATOM 602 N N . THR A 1 80 ? 1.741 -0.461 -12.398 1 98.94 80 THR A N 1
ATOM 603 C CA . THR A 1 80 ? 0.823 0.541 -11.867 1 98.94 80 THR A CA 1
ATOM 604 C C . THR A 1 80 ? -0.301 -0.12 -11.078 1 98.94 80 THR A C 1
ATOM 606 O O . THR A 1 80 ? -0.784 -1.191 -11.453 1 98.94 80 THR A O 1
ATOM 609 N N . MET A 1 81 ? -0.691 0.479 -10.047 1 98.94 81 MET A N 1
ATOM 610 C CA . MET A 1 81 ? -1.844 0.059 -9.258 1 98.94 81 MET A CA 1
ATOM 611 C C . MET A 1 81 ? -2.715 1.256 -8.883 1 98.94 81 MET A C 1
ATOM 613 O O . MET A 1 81 ? -2.207 2.275 -8.414 1 98.94 81 MET A O 1
ATOM 617 N N . THR A 1 82 ? -3.98 1.151 -9.172 1 99 82 THR A N 1
ATOM 618 C CA . THR A 1 82 ? -4.973 2.135 -8.758 1 99 82 THR A CA 1
ATOM 619 C C . THR A 1 82 ? -5.918 1.543 -7.711 1 99 82 THR A C 1
ATOM 621 O O . THR A 1 82 ? -6.527 0.496 -7.941 1 99 82 THR A O 1
ATOM 624 N N . VAL A 1 83 ? -5.996 2.203 -6.598 1 99 83 VAL A N 1
ATOM 625 C CA . VAL A 1 83 ? -6.852 1.715 -5.52 1 99 83 VAL A CA 1
ATOM 626 C C . VAL A 1 83 ? -7.926 2.752 -5.207 1 99 83 VAL A C 1
ATOM 628 O O . VAL A 1 83 ? -7.637 3.945 -5.098 1 99 83 VAL A O 1
ATOM 631 N N . ASN A 1 84 ? -9.133 2.297 -5.105 1 99 84 ASN A N 1
ATOM 632 C CA . ASN A 1 84 ? -10.25 3.07 -4.574 1 99 84 ASN A CA 1
ATOM 633 C C . ASN A 1 84 ? -10.617 2.625 -3.162 1 99 84 ASN A C 1
ATOM 635 O O . ASN A 1 84 ? -10.922 1.453 -2.936 1 99 84 ASN A O 1
ATOM 639 N N . PHE A 1 85 ? -10.531 3.557 -2.271 1 98.94 85 PHE A N 1
ATOM 640 C CA . PHE A 1 85 ? -10.875 3.281 -0.881 1 98.94 85 PHE A CA 1
ATOM 641 C C . PHE A 1 85 ? -12.312 3.678 -0.592 1 98.94 85 PHE A C 1
ATOM 643 O O . PHE A 1 85 ? -12.68 4.852 -0.713 1 98.94 85 PHE A O 1
ATOM 650 N N . LEU A 1 86 ? -13.109 2.736 -0.113 1 98.94 86 LEU A N 1
ATOM 651 C CA . LEU A 1 86 ? -14.555 2.932 -0.167 1 98.94 86 LEU A CA 1
ATOM 652 C C . LEU A 1 86 ? -15.141 3.037 1.236 1 98.94 86 LEU A C 1
ATOM 654 O O . LEU A 1 86 ? -16.188 3.668 1.433 1 98.94 86 LEU A O 1
ATOM 658 N N . ALA A 1 87 ? -14.516 2.418 2.199 1 98.81 87 ALA A N 1
ATOM 659 C CA . ALA A 1 87 ? -14.977 2.449 3.584 1 98.81 87 ALA A CA 1
ATOM 660 C C . ALA A 1 87 ? -13.812 2.289 4.555 1 98.81 87 ALA A C 1
ATOM 662 O O . ALA A 1 87 ? -12.797 1.673 4.223 1 98.81 87 ALA A O 1
ATOM 663 N N . PRO A 1 88 ? -13.969 2.867 5.777 1 98.25 88 PRO A N 1
ATOM 664 C CA . PRO A 1 88 ? -12.93 2.631 6.781 1 98.25 88 PRO A CA 1
ATOM 665 C C . PRO A 1 88 ? -12.828 1.164 7.191 1 98.25 88 PRO A C 1
ATOM 667 O O . PRO A 1 88 ? -13.844 0.474 7.289 1 98.25 88 PRO A O 1
ATOM 670 N N . ALA A 1 89 ? -11.641 0.683 7.367 1 98.69 89 ALA A N 1
ATOM 671 C CA . ALA A 1 89 ? -11.398 -0.697 7.781 1 98.69 89 ALA A CA 1
ATOM 672 C C . ALA A 1 89 ? -10.969 -0.763 9.25 1 98.69 89 ALA A C 1
ATOM 674 O O . ALA A 1 89 ? -9.914 -0.243 9.617 1 98.69 89 ALA A O 1
ATOM 675 N N . LYS A 1 90 ? -11.734 -1.44 10.094 1 98.31 90 LYS A N 1
ATOM 676 C CA . LYS A 1 90 ? -11.336 -1.705 11.477 1 98.31 90 LYS A CA 1
ATOM 677 C C . LYS A 1 90 ? -10.406 -2.91 11.562 1 98.31 90 LYS A C 1
ATOM 679 O O . LYS A 1 90 ? -10.422 -3.773 10.68 1 98.31 90 LYS A O 1
ATOM 684 N N . PRO A 1 91 ? -9.57 -2.941 12.641 1 98.69 91 PRO A N 1
ATOM 685 C CA . PRO A 1 91 ? -8.789 -4.164 12.836 1 98.69 91 PRO A CA 1
ATOM 686 C C . PRO A 1 91 ? -9.656 -5.418 12.883 1 98.69 91 PRO A C 1
ATOM 688 O O . PRO A 1 91 ? -10.773 -5.383 13.406 1 98.69 91 PRO A O 1
ATOM 691 N N . GLY A 1 92 ? -9.117 -6.465 12.414 1 98.75 92 GLY A N 1
ATOM 692 C CA . GLY A 1 92 ? -9.836 -7.723 12.281 1 98.75 92 GLY A CA 1
ATOM 693 C C . GLY A 1 92 ? -9.602 -8.406 10.953 1 98.75 92 GLY A C 1
ATOM 694 O O . GLY A 1 92 ? -8.789 -7.953 10.148 1 98.75 92 GLY A O 1
ATOM 695 N N . PRO A 1 93 ? -10.32 -9.555 10.742 1 98.88 93 PRO A N 1
ATOM 696 C CA . PRO A 1 93 ? -10.141 -10.297 9.492 1 98.88 93 PRO A CA 1
ATOM 697 C C . PRO A 1 93 ? -10.578 -9.492 8.266 1 98.88 93 PRO A C 1
ATOM 699 O O . PRO A 1 93 ? -11.609 -8.82 8.297 1 98.88 93 PRO A O 1
ATOM 702 N N . ILE A 1 94 ? -9.789 -9.539 7.219 1 98.94 94 ILE A N 1
ATOM 703 C CA . ILE A 1 94 ? -10.07 -8.922 5.926 1 98.94 94 ILE A CA 1
ATOM 704 C C . ILE A 1 94 ? -9.914 -9.969 4.816 1 98.94 94 ILE A C 1
ATOM 706 O O . ILE A 1 94 ? -8.969 -10.758 4.828 1 98.94 94 ILE A O 1
ATOM 710 N N . THR A 1 95 ? -10.859 -9.984 3.934 1 98.94 95 THR A N 1
ATOM 711 C CA . THR A 1 95 ? -10.812 -10.93 2.818 1 98.94 95 THR A CA 1
ATOM 712 C C . THR A 1 95 ? -10.453 -10.211 1.521 1 98.94 95 THR A C 1
ATOM 714 O O . THR A 1 95 ? -10.992 -9.141 1.229 1 98.94 95 THR A O 1
ATOM 717 N N . GLY A 1 96 ? -9.523 -10.758 0.813 1 98.94 96 GLY A N 1
ATOM 718 C CA . GLY A 1 96 ? -9.172 -10.281 -0.513 1 98.94 96 GLY A CA 1
ATOM 719 C C . GLY A 1 96 ? -9.555 -11.242 -1.619 1 98.94 96 GLY A C 1
ATOM 720 O O . GLY A 1 96 ? -9.438 -12.461 -1.457 1 98.94 96 GLY A O 1
ATOM 721 N N . GLU A 1 97 ? -10.031 -10.672 -2.729 1 98.94 97 GLU A N 1
ATOM 722 C CA . GLU A 1 97 ? -10.25 -11.438 -3.953 1 98.94 97 GLU A CA 1
ATOM 723 C C . GLU A 1 97 ? -9.641 -10.727 -5.16 1 98.94 97 GLU A C 1
ATOM 725 O O . GLU A 1 97 ? -9.633 -9.492 -5.223 1 98.94 97 GLU A O 1
ATOM 730 N N . ALA A 1 98 ? -9.172 -11.539 -6.051 1 98.94 98 ALA A N 1
ATOM 731 C CA . ALA A 1 98 ? -8.617 -10.969 -7.277 1 98.94 98 ALA A CA 1
ATOM 732 C C . ALA A 1 98 ? -8.938 -11.852 -8.484 1 98.94 98 ALA A C 1
ATOM 734 O O . ALA A 1 98 ? -9.094 -13.062 -8.352 1 98.94 98 ALA A O 1
ATOM 735 N N . THR A 1 99 ? -9.023 -11.211 -9.633 1 98.94 99 THR A N 1
ATOM 736 C CA . THR A 1 99 ? -9.219 -11.883 -10.914 1 98.94 99 THR A CA 1
ATOM 737 C C . THR A 1 99 ? -8.297 -11.305 -11.977 1 98.94 99 THR A C 1
ATOM 739 O O . THR A 1 99 ? -8.211 -10.086 -12.141 1 98.94 99 THR A O 1
ATOM 742 N N . VAL A 1 100 ? -7.641 -12.211 -12.664 1 98.94 100 VAL A N 1
ATOM 743 C CA . VAL A 1 100 ? -6.883 -11.805 -13.844 1 98.94 100 VAL A CA 1
ATOM 744 C C . VAL A 1 100 ? -7.844 -11.484 -14.984 1 98.94 100 VAL A C 1
ATOM 746 O O . VAL A 1 100 ? -8.508 -12.383 -15.508 1 98.94 100 VAL A O 1
ATOM 749 N N . THR A 1 101 ? -7.852 -10.273 -15.359 1 98.94 101 THR A N 1
ATOM 750 C CA . THR A 1 101 ? -8.805 -9.875 -16.391 1 98.94 101 THR A CA 1
ATOM 751 C C . THR A 1 101 ? -8.227 -10.102 -17.781 1 98.94 101 THR A C 1
ATOM 753 O O . THR A 1 101 ? -8.969 -10.312 -18.75 1 98.94 101 THR A O 1
ATOM 756 N N . GLN A 1 102 ? -6.926 -10.023 -17.859 1 98.81 102 GLN A N 1
ATOM 757 C CA . GLN A 1 102 ? -6.219 -10.297 -19.109 1 98.81 102 GLN A CA 1
ATOM 758 C C . GLN A 1 102 ? -4.797 -10.781 -18.844 1 98.81 102 GLN A C 1
ATOM 760 O O . GLN A 1 102 ? -4.051 -10.148 -18.094 1 98.81 102 GLN A O 1
ATOM 765 N N . LEU A 1 103 ? -4.465 -11.836 -19.438 1 98.62 103 LEU A N 1
ATOM 766 C CA . LEU A 1 103 ? -3.105 -12.359 -19.406 1 98.62 103 LEU A CA 1
ATOM 767 C C . LEU A 1 103 ? -2.449 -12.273 -20.781 1 98.62 103 LEU A C 1
ATOM 769 O O . LEU A 1 103 ? -2.799 -13.031 -21.688 1 98.62 103 LEU A O 1
ATOM 773 N N . GLY A 1 104 ? -1.564 -11.352 -20.844 1 97.88 104 GLY A N 1
ATOM 774 C CA . GLY A 1 104 ? -0.818 -11.242 -22.078 1 97.88 104 GLY A CA 1
ATOM 775 C C . GLY A 1 104 ? 0.518 -11.961 -22.047 1 97.88 104 GLY A C 1
ATOM 776 O O . GLY A 1 104 ? 0.757 -12.789 -21.156 1 97.88 104 GLY A O 1
ATOM 777 N N . LYS A 1 105 ? 1.352 -11.625 -23.031 1 97.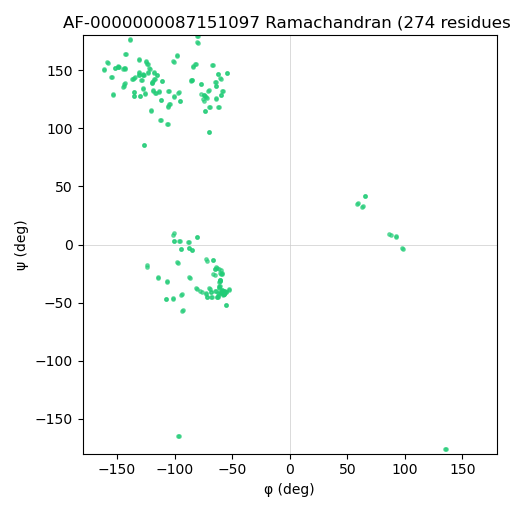06 105 LYS A N 1
ATOM 778 C CA . LYS A 1 105 ? 2.666 -12.25 -23.109 1 97.06 105 LYS A CA 1
ATOM 779 C C . LYS A 1 105 ? 3.625 -11.656 -22.078 1 97.06 105 LYS A C 1
ATOM 781 O O . LYS A 1 105 ? 4.371 -12.383 -21.422 1 97.06 105 LYS A O 1
ATOM 786 N N . THR A 1 106 ? 3.533 -10.289 -21.922 1 97.88 106 THR A N 1
ATOM 787 C CA . THR A 1 106 ? 4.516 -9.625 -21.078 1 97.88 106 THR A CA 1
ATOM 788 C C . THR A 1 106 ? 3.822 -8.828 -19.969 1 97.88 106 THR A C 1
ATOM 790 O O . THR A 1 106 ? 4.457 -8.43 -19 1 97.88 106 THR A O 1
ATOM 793 N N . ILE A 1 107 ? 2.484 -8.547 -20.219 1 98.69 107 ILE A N 1
ATOM 794 C CA . ILE A 1 107 ? 1.72 -7.766 -19.25 1 98.69 107 ILE A CA 1
ATOM 795 C C . ILE A 1 107 ? 0.427 -8.5 -18.906 1 98.69 107 ILE A C 1
ATOM 797 O O . ILE A 1 107 ? -0.21 -9.102 -19.766 1 98.69 107 ILE A O 1
ATOM 801 N N . ALA A 1 108 ? 0.06 -8.438 -17.703 1 98.88 108 ALA A N 1
ATOM 802 C CA . ALA A 1 108 ? -1.262 -8.875 -17.25 1 98.88 108 ALA A CA 1
ATOM 803 C C . ALA A 1 108 ? -2.021 -7.738 -16.578 1 98.88 108 ALA A C 1
ATOM 805 O O . ALA A 1 108 ? -1.413 -6.801 -16.062 1 98.88 108 ALA A O 1
ATOM 806 N N . PHE A 1 109 ? -3.346 -7.789 -16.672 1 98.94 109 PHE A N 1
ATOM 807 C CA . PHE A 1 109 ? -4.242 -6.891 -15.953 1 98.94 109 PHE A CA 1
ATOM 808 C C . PHE A 1 109 ? -5.066 -7.656 -14.922 1 98.94 109 PHE A C 1
ATOM 810 O O . PHE A 1 109 ? -5.602 -8.727 -15.219 1 98.94 109 PHE A O 1
ATOM 817 N N . VAL A 1 110 ? -5.098 -7.133 -13.766 1 98.94 110 VAL A N 1
ATOM 818 C CA . VAL A 1 110 ? -5.75 -7.812 -12.648 1 98.94 110 VAL A CA 1
ATOM 819 C C . VAL A 1 110 ? -6.613 -6.82 -11.875 1 98.94 110 VAL A C 1
ATOM 821 O O . VAL A 1 110 ? -6.258 -5.645 -11.75 1 98.94 110 VAL A O 1
ATOM 824 N N . GLU A 1 111 ? -7.738 -7.266 -11.398 1 98.94 111 GLU A N 1
ATOM 825 C CA . GLU A 1 111 ? -8.562 -6.488 -10.477 1 98.94 111 GLU A CA 1
ATOM 826 C C . GLU A 1 111 ? -8.711 -7.195 -9.133 1 98.94 111 GLU A C 1
ATOM 828 O O . GLU A 1 111 ? -8.656 -8.422 -9.062 1 98.94 111 GLU A O 1
ATOM 833 N N . GLY A 1 112 ? -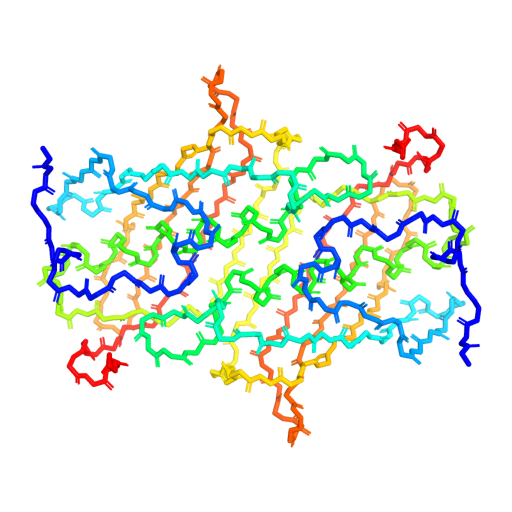8.836 -6.453 -8.062 1 98.94 112 GLY A N 1
ATOM 834 C CA . GLY A 1 112 ? -8.977 -6.992 -6.719 1 98.94 112 GLY A CA 1
ATOM 835 C C . GLY A 1 112 ? -9.93 -6.191 -5.852 1 98.94 112 GLY A C 1
ATOM 836 O O . GLY A 1 112 ? -10.328 -5.082 -6.215 1 98.94 112 GLY A O 1
ATOM 837 N N . ARG A 1 113 ? -10.328 -6.785 -4.809 1 99 113 ARG A N 1
ATOM 838 C CA . ARG A 1 113 ? -11.172 -6.137 -3.807 1 99 113 ARG A CA 1
ATOM 839 C C . ARG A 1 113 ? -10.891 -6.688 -2.414 1 99 113 ARG A C 1
ATOM 841 O O . ARG A 1 113 ? -10.422 -7.82 -2.271 1 99 113 ARG A O 1
ATOM 848 N N . LEU A 1 114 ? -11.133 -5.883 -1.428 1 99 114 LEU A N 1
ATOM 849 C CA . LEU A 1 114 ? -11.07 -6.273 -0.023 1 99 114 LEU A CA 1
ATOM 850 C C . LEU A 1 114 ? -12.422 -6.094 0.654 1 99 114 LEU A C 1
ATOM 852 O O . LEU A 1 114 ? -13.102 -5.09 0.433 1 99 114 LEU A O 1
ATOM 856 N N . THR A 1 115 ? -12.742 -7.008 1.472 1 98.94 115 THR A N 1
ATOM 857 C CA . THR A 1 115 ? -13.977 -6.926 2.242 1 98.94 115 THR A CA 1
ATOM 858 C C . THR A 1 115 ? -13.711 -7.199 3.721 1 98.94 115 THR A C 1
ATOM 860 O O . THR A 1 115 ? -12.867 -8.031 4.062 1 98.94 115 THR A O 1
ATOM 863 N N . ALA A 1 116 ? -14.516 -6.539 4.531 1 98.88 116 ALA A N 1
ATOM 864 C CA . ALA A 1 116 ? -14.477 -6.785 5.973 1 98.88 116 ALA A CA 1
ATOM 865 C C . ALA A 1 116 ? -15.266 -8.039 6.332 1 98.88 116 ALA A C 1
ATOM 867 O O . ALA A 1 116 ? -15.914 -8.641 5.473 1 98.88 116 ALA A O 1
ATOM 868 N N . GLU A 1 117 ? -15.18 -8.391 7.566 1 98 117 GLU A N 1
ATOM 869 C CA . GLU A 1 117 ? -15.852 -9.594 8.055 1 98 117 GLU A CA 1
ATOM 870 C C . GLU A 1 117 ? -17.359 -9.492 7.879 1 98 117 GLU A C 1
ATOM 872 O O . GLU A 1 117 ? -18.031 -10.492 7.598 1 98 117 GLU A O 1
ATOM 877 N N . ASP A 1 118 ? -17.891 -8.312 7.973 1 98.12 118 ASP A N 1
ATOM 878 C CA . ASP A 1 118 ? -19.328 -8.125 7.906 1 98.12 118 ASP A CA 1
ATOM 879 C C . ASP A 1 118 ? -19.797 -7.969 6.461 1 98.12 118 ASP A C 1
ATOM 881 O O . ASP A 1 118 ? -20.969 -7.68 6.207 1 98.12 118 ASP A O 1
ATOM 885 N N . GLY A 1 119 ? -18.906 -8.062 5.559 1 98.31 119 GLY A N 1
ATOM 886 C CA . GLY A 1 119 ? -19.25 -8.023 4.148 1 98.31 119 GLY A CA 1
ATOM 887 C C . GLY A 1 119 ? -19.078 -6.652 3.527 1 98.31 119 GLY A C 1
ATOM 888 O O . GLY A 1 119 ? -19.219 -6.492 2.314 1 98.31 119 GLY A O 1
ATOM 889 N N . THR A 1 120 ? -18.688 -5.637 4.344 1 98.88 120 THR A N 1
ATOM 890 C CA . THR A 1 120 ? -18.469 -4.289 3.82 1 98.88 120 THR A CA 1
ATOM 891 C C . THR A 1 120 ? -17.312 -4.273 2.82 1 98.88 120 THR A C 1
ATOM 893 O O . THR A 1 120 ? -16.234 -4.793 3.104 1 98.88 120 THR A O 1
ATOM 896 N N . LEU A 1 121 ? -17.594 -3.738 1.577 1 98.94 121 LEU A N 1
ATOM 897 C CA . LEU A 1 121 ? -16.531 -3.518 0.608 1 98.94 121 LEU A CA 1
ATOM 898 C C . LEU A 1 121 ? -15.625 -2.377 1.053 1 98.94 121 LEU A C 1
ATOM 900 O O . LEU A 1 121 ? -16.062 -1.23 1.163 1 98.94 121 LEU A O 1
ATOM 904 N N . LEU A 1 122 ? -14.328 -2.67 1.281 1 98.94 122 LEU A N 1
ATOM 905 C CA . LEU A 1 122 ? -13.391 -1.708 1.853 1 98.94 122 LEU A CA 1
ATOM 906 C C . LEU A 1 122 ? -12.641 -0.96 0.754 1 98.94 122 LEU A C 1
ATOM 908 O O . LEU A 1 122 ? -12.43 0.25 0.855 1 98.94 122 LEU A O 1
ATOM 912 N N . ALA A 1 123 ? -12.203 -1.65 -0.265 1 99 123 ALA A N 1
ATOM 913 C CA . ALA A 1 123 ? -11.367 -1.086 -1.325 1 99 123 ALA A CA 1
ATOM 914 C C . ALA A 1 123 ? -11.398 -1.967 -2.572 1 99 123 ALA A C 1
ATOM 916 O O . ALA A 1 123 ? -11.609 -3.178 -2.479 1 99 123 ALA A O 1
ATOM 917 N N . THR A 1 124 ? -11.227 -1.363 -3.709 1 99 124 THR A N 1
ATOM 918 C CA . THR A 1 124 ? -11.023 -2.051 -4.98 1 99 124 THR A CA 1
ATOM 919 C C . THR A 1 124 ? -9.742 -1.577 -5.652 1 99 124 THR A C 1
ATOM 921 O O . THR A 1 124 ? -9.242 -0.487 -5.355 1 99 124 THR A O 1
ATOM 924 N N . ALA A 1 125 ? -9.219 -2.428 -6.531 1 99 125 ALA A N 1
ATOM 925 C CA . ALA A 1 125 ? -7.988 -2.035 -7.211 1 99 125 ALA A CA 1
ATOM 926 C C . ALA A 1 125 ? -7.922 -2.635 -8.617 1 99 125 ALA A C 1
ATOM 928 O O . ALA A 1 125 ? -8.531 -3.672 -8.883 1 99 125 ALA A O 1
ATOM 929 N N . THR A 1 126 ? -7.227 -1.966 -9.469 1 98.94 126 THR A N 1
ATOM 930 C CA . THR A 1 126 ? -6.73 -2.504 -10.734 1 98.94 126 THR A CA 1
ATOM 931 C C . THR A 1 126 ? -5.215 -2.359 -10.82 1 98.94 126 THR A C 1
ATOM 933 O O . THR A 1 126 ? -4.641 -1.41 -10.281 1 98.94 126 THR A O 1
ATOM 936 N N . SER A 1 127 ? -4.633 -3.312 -11.5 1 98.94 127 SER A N 1
ATOM 937 C CA . SER A 1 127 ? -3.178 -3.281 -11.609 1 98.94 127 SER A CA 1
ATOM 938 C C . SER A 1 127 ? -2.713 -3.76 -12.977 1 98.94 127 SER A C 1
ATOM 940 O O . SER A 1 127 ? -3.273 -4.707 -13.531 1 98.94 127 SER A O 1
ATOM 942 N N . SER A 1 128 ? -1.724 -3.062 -13.523 1 98.94 128 SER A N 1
ATOM 943 C CA . SER A 1 128 ? -0.913 -3.559 -14.633 1 98.94 128 SER A CA 1
ATOM 944 C C . SER A 1 128 ? 0.388 -4.176 -14.125 1 98.94 128 SER A C 1
ATOM 946 O O . SER A 1 128 ? 1.125 -3.549 -13.367 1 98.94 128 SER A O 1
ATOM 948 N N . ILE A 1 129 ? 0.625 -5.328 -14.617 1 98.75 129 ILE A N 1
ATOM 949 C CA . ILE A 1 129 ? 1.688 -6.141 -14.031 1 98.75 129 ILE A CA 1
ATOM 950 C C . ILE A 1 129 ? 2.613 -6.652 -15.133 1 98.75 129 ILE A C 1
ATOM 952 O O . ILE A 1 129 ? 2.15 -7.191 -16.141 1 98.75 129 ILE A O 1
ATOM 956 N N . ARG A 1 130 ? 3.906 -6.449 -15.008 1 98.62 130 ARG A N 1
ATOM 957 C CA . ARG A 1 130 ? 4.891 -7.082 -15.883 1 98.62 130 ARG A CA 1
ATOM 958 C C . ARG A 1 130 ? 5.105 -8.539 -15.492 1 98.62 130 ARG A C 1
ATOM 960 O O . ARG A 1 130 ? 5.195 -8.867 -14.312 1 98.62 130 ARG A O 1
ATOM 967 N N . LEU A 1 131 ? 5.199 -9.359 -16.531 1 98.62 131 LEU A N 1
ATOM 968 C CA . LEU A 1 131 ? 5.387 -10.789 -16.312 1 98.62 131 LEU A CA 1
ATOM 969 C C . LEU A 1 131 ? 6.848 -11.18 -16.516 1 98.62 131 LEU A C 1
ATOM 971 O O . LEU A 1 131 ? 7.453 -10.828 -17.531 1 98.62 131 LEU A O 1
ATOM 975 N N . VAL A 1 132 ? 7.359 -11.852 -15.492 1 97.06 132 VAL A N 1
ATOM 976 C CA . VAL A 1 132 ? 8.727 -12.359 -15.555 1 97.06 132 VAL A CA 1
ATOM 977 C C . VAL A 1 132 ? 8.742 -13.852 -15.234 1 97.06 132 VAL A C 1
ATOM 979 O O . VAL A 1 132 ? 7.918 -14.336 -14.453 1 97.06 132 VAL A O 1
ATOM 982 N N . GLU A 1 133 ? 9.641 -14.562 -15.875 1 97.25 133 GLU A N 1
ATOM 983 C CA . GLU A 1 133 ? 9.758 -15.977 -15.531 1 97.25 133 GLU A CA 1
ATOM 984 C C . GLU A 1 133 ? 10.078 -16.156 -14.055 1 97.25 133 GLU A C 1
ATOM 986 O O . GLU A 1 133 ? 11.023 -15.57 -13.539 1 97.25 133 GLU A O 1
ATOM 991 N N . ALA A 1 134 ? 9.336 -17.047 -13.414 1 96.38 134 ALA A N 1
ATOM 992 C CA . ALA A 1 134 ? 9.477 -17.25 -11.977 1 96.38 134 ALA A CA 1
ATOM 993 C C . ALA A 1 134 ? 10.883 -17.719 -11.625 1 96.38 134 ALA A C 1
ATOM 995 O O . ALA A 1 134 ? 11.461 -17.297 -10.625 1 96.38 134 ALA A O 1
ATOM 996 N N . ALA A 1 135 ? 11.461 -18.531 -12.438 1 93.75 135 ALA A N 1
ATOM 997 C CA . ALA A 1 135 ? 12.781 -19.109 -12.203 1 93.75 135 ALA A CA 1
ATOM 998 C C . ALA A 1 135 ? 13.852 -18.031 -12.164 1 93.75 135 ALA A C 1
ATOM 1000 O O . ALA A 1 135 ? 14.906 -18.219 -11.539 1 93.75 135 ALA A O 1
ATOM 1001 N N . ARG A 1 136 ? 13.508 -16.859 -12.75 1 94.12 136 ARG A N 1
ATOM 1002 C CA . ARG A 1 136 ? 14.461 -15.758 -12.812 1 94.12 136 ARG A CA 1
ATOM 1003 C C . ARG A 1 136 ? 14.234 -14.766 -11.688 1 94.12 136 ARG A C 1
ATOM 1005 O O . ARG A 1 136 ? 15.125 -13.992 -11.336 1 94.12 136 ARG A O 1
ATOM 1012 N N . ALA A 1 137 ? 13.086 -14.859 -11.078 1 93.56 137 ALA A N 1
ATOM 1013 C CA . ALA A 1 137 ? 12.672 -13.797 -10.172 1 93.56 137 ALA A CA 1
ATOM 1014 C C . ALA A 1 137 ? 12.781 -14.242 -8.719 1 93.56 137 ALA A C 1
ATOM 1016 O O . ALA A 1 137 ? 13.148 -13.453 -7.844 1 93.56 137 ALA A O 1
ATOM 1017 N N . LEU A 1 138 ? 12.586 -15.445 -8.445 1 92.38 138 LEU A N 1
ATOM 1018 C CA . LEU A 1 138 ? 12.453 -15.93 -7.078 1 92.38 138 LEU A CA 1
ATOM 1019 C C . LEU A 1 138 ? 13.82 -16.219 -6.465 1 92.38 138 LEU A C 1
ATOM 1021 O O . LEU A 1 138 ? 14.727 -16.703 -7.148 1 92.38 138 LEU A O 1
ATOM 1025 N N . ARG A 1 139 ? 13.898 -15.891 -5.254 1 81 139 ARG A N 1
ATOM 1026 C CA . ARG A 1 139 ? 15.156 -16.078 -4.539 1 81 139 ARG A CA 1
ATOM 1027 C C . ARG A 1 139 ? 15.016 -17.172 -3.479 1 81 139 ARG A C 1
ATOM 1029 O O . ARG A 1 139 ? 13.93 -17.375 -2.936 1 81 139 ARG A O 1
ATOM 1036 N N . MET B 1 1 ? 15.367 19.656 14.234 1 65.81 1 MET B N 1
ATOM 1037 C CA . MET B 1 1 ? 14.086 19.016 13.945 1 65.81 1 MET B CA 1
ATOM 1038 C C . MET B 1 1 ? 13 20.062 13.727 1 65.81 1 MET B C 1
ATOM 1040 O O . MET B 1 1 ? 12.984 21.109 14.383 1 65.81 1 MET B O 1
ATOM 1044 N N . ILE B 1 2 ? 12.32 20.031 12.477 1 87.31 2 ILE B N 1
ATOM 1045 C CA . ILE B 1 2 ? 11.305 21.031 12.141 1 87.31 2 ILE B CA 1
ATOM 1046 C C . ILE B 1 2 ? 10.023 20.734 12.906 1 87.31 2 ILE B C 1
ATOM 1048 O O . ILE B 1 2 ? 9.547 19.594 12.93 1 87.31 2 ILE B O 1
ATOM 1052 N N . ALA B 1 3 ? 9.609 21.688 13.586 1 92.94 3 ALA B N 1
ATOM 1053 C CA . ALA B 1 3 ? 8.367 21.531 14.336 1 92.94 3 ALA B CA 1
ATOM 1054 C C . ALA B 1 3 ? 7.152 21.641 13.414 1 92.94 3 ALA B C 1
ATOM 1056 O O . ALA B 1 3 ? 7.082 22.516 12.562 1 92.94 3 ALA B O 1
ATOM 1057 N N . THR B 1 4 ? 6.266 20.656 13.523 1 95.75 4 THR B N 1
ATOM 1058 C CA . THR B 1 4 ? 5.02 20.672 12.773 1 95.75 4 THR B CA 1
ATOM 1059 C C . THR B 1 4 ? 3.854 20.203 13.641 1 95.75 4 THR B C 1
ATOM 1061 O O . THR B 1 4 ? 4.039 19.859 14.812 1 95.75 4 THR B O 1
ATOM 1064 N N . ALA B 1 5 ? 2.66 20.25 13.055 1 95.75 5 ALA B N 1
ATOM 1065 C CA . ALA B 1 5 ? 1.45 19.781 13.719 1 95.75 5 ALA B CA 1
ATOM 1066 C C . ALA B 1 5 ? 1.551 18.297 14.047 1 95.75 5 ALA B C 1
ATOM 1068 O O . ALA B 1 5 ? 0.842 17.797 14.93 1 95.75 5 ALA B O 1
ATOM 1069 N N . LEU B 1 6 ? 2.42 17.562 13.359 1 96.25 6 LEU B N 1
ATOM 1070 C CA . LEU B 1 6 ? 2.586 16.125 13.602 1 96.25 6 LEU B CA 1
ATOM 1071 C C . LEU B 1 6 ? 3.131 15.875 15 1 96.25 6 LEU B C 1
ATOM 1073 O O . LEU B 1 6 ? 2.955 14.789 15.555 1 96.25 6 LEU B O 1
ATOM 1077 N N . ASP B 1 7 ? 3.738 16.812 15.602 1 95.38 7 ASP B N 1
ATOM 1078 C CA . ASP B 1 7 ? 4.309 16.703 16.938 1 95.38 7 ASP B CA 1
ATOM 1079 C C . ASP B 1 7 ? 3.217 16.656 18 1 95.38 7 ASP B C 1
ATOM 1081 O O . ASP B 1 7 ? 3.475 16.312 19.156 1 95.38 7 ASP B O 1
ATOM 1085 N N . GLN B 1 8 ? 2.021 17 17.625 1 93.69 8 GLN B N 1
ATOM 1086 C CA . GLN B 1 8 ? 0.943 17.172 18.594 1 93.69 8 GLN B CA 1
ATOM 1087 C C . GLN B 1 8 ? 0.037 15.938 18.625 1 93.69 8 GLN B C 1
ATOM 1089 O O . GLN B 1 8 ? -0.977 15.938 19.328 1 93.69 8 GLN B O 1
ATOM 1094 N N . ILE B 1 9 ? 0.374 14.938 17.875 1 94.44 9 ILE B N 1
ATOM 1095 C CA . ILE B 1 9 ? -0.404 13.703 17.875 1 94.44 9 ILE B CA 1
ATOM 1096 C C . ILE B 1 9 ? 0.52 12.516 18.125 1 94.44 9 ILE B C 1
ATOM 1098 O O . ILE B 1 9 ? 1.7 12.555 17.766 1 94.44 9 ILE B O 1
ATOM 1102 N N . PRO B 1 10 ? -0.039 11.555 18.812 1 94.81 10 PRO B N 1
ATOM 1103 C CA . PRO B 1 10 ? 0.801 10.367 19.016 1 94.81 10 PRO B CA 1
ATOM 1104 C C . PRO B 1 10 ? 1.182 9.688 17.703 1 94.81 10 PRO B C 1
ATOM 1106 O O . PRO B 1 10 ? 0.394 9.688 16.75 1 94.81 10 PRO B O 1
ATOM 1109 N N . MET B 1 11 ? 2.352 9.125 17.656 1 96.31 11 MET B N 1
ATOM 1110 C CA . MET B 1 11 ? 2.754 8.336 16.5 1 96.31 11 MET B CA 1
ATOM 1111 C C . MET B 1 11 ? 1.834 7.133 16.312 1 96.31 11 MET B C 1
ATOM 1113 O O . MET B 1 11 ? 1.729 6.281 17.203 1 96.31 11 MET B O 1
ATOM 1117 N N . PRO B 1 12 ? 1.188 7.098 15.211 1 97.06 12 PRO B N 1
ATOM 1118 C CA . PRO B 1 12 ? 0.299 5.953 15.008 1 97.06 12 PRO B CA 1
ATOM 1119 C C . PRO B 1 12 ? 1.057 4.633 14.867 1 97.06 12 PRO B C 1
ATOM 1121 O O . PRO B 1 12 ? 2.229 4.629 14.477 1 97.06 12 PRO B O 1
ATOM 1124 N N . PRO B 1 13 ? 0.402 3.518 15.203 1 98.62 13 PRO B N 1
ATOM 1125 C CA . PRO B 1 13 ? 1.04 2.201 15.117 1 98.62 13 PRO B CA 1
ATOM 1126 C C . PRO B 1 13 ? 1.65 1.93 13.742 1 98.62 13 PRO B C 1
ATOM 1128 O O . PRO B 1 13 ? 2.762 1.404 13.656 1 98.62 13 PRO B O 1
ATOM 1131 N N . VAL B 1 14 ? 1.02 2.328 12.672 1 98.81 14 VAL B N 1
ATOM 1132 C CA . VAL B 1 14 ? 1.524 2.029 11.336 1 98.81 14 VAL B CA 1
ATOM 1133 C C . VAL B 1 14 ? 2.803 2.822 11.078 1 98.81 14 VAL B C 1
ATOM 1135 O O . VAL B 1 14 ? 3.713 2.342 10.391 1 98.81 14 VAL B O 1
ATOM 1138 N N . ALA B 1 15 ? 2.836 4.012 11.539 1 98.69 15 ALA B N 1
ATOM 1139 C CA . ALA B 1 15 ? 4.047 4.816 11.398 1 98.69 15 ALA B CA 1
ATOM 1140 C C . ALA B 1 15 ? 5.23 4.152 12.102 1 98.69 15 ALA B C 1
ATOM 1142 O O . ALA B 1 15 ? 6.336 4.117 11.562 1 98.69 15 ALA B O 1
ATOM 1143 N N . LYS B 1 16 ? 4.969 3.605 13.266 1 98.69 16 LYS B N 1
ATOM 1144 C CA . LYS B 1 16 ? 6.004 2.855 13.977 1 98.69 16 LYS B CA 1
ATOM 1145 C C . LYS B 1 16 ? 6.441 1.633 13.172 1 98.69 16 LYS B C 1
ATOM 1147 O O . LYS B 1 16 ? 7.637 1.36 13.047 1 98.69 16 LYS B O 1
ATOM 1152 N N . LEU B 1 17 ? 5.5 0.973 12.664 1 98.88 17 LEU B N 1
ATOM 1153 C CA . LEU B 1 17 ? 5.773 -0.212 11.859 1 98.88 17 LEU B CA 1
ATOM 1154 C C . LEU B 1 17 ? 6.684 0.127 10.68 1 98.88 17 LEU B C 1
ATOM 1156 O O . LEU B 1 17 ? 7.625 -0.611 10.391 1 98.88 17 LEU B O 1
ATOM 1160 N N . LEU B 1 18 ? 6.469 1.293 10.039 1 98.88 18 LEU B N 1
ATOM 1161 C CA . LEU B 1 18 ? 7.16 1.66 8.812 1 98.88 18 LEU B CA 1
ATOM 1162 C C . LEU B 1 18 ? 8.477 2.361 9.117 1 98.88 18 LEU B C 1
ATOM 1164 O O . LEU B 1 18 ? 9.227 2.711 8.203 1 98.88 18 LEU B O 1
ATOM 1168 N N . GLY B 1 19 ? 8.766 2.58 10.398 1 98.75 19 GLY B N 1
ATOM 1169 C CA . GLY B 1 19 ? 9.953 3.342 10.75 1 98.75 19 GLY B CA 1
ATOM 1170 C C . GLY B 1 19 ? 9.891 4.789 10.297 1 98.75 19 GLY B C 1
ATOM 1171 O O . GLY B 1 19 ? 10.875 5.328 9.781 1 98.75 19 GLY B O 1
ATOM 1172 N N . TRP B 1 20 ? 8.805 5.348 10.461 1 97.62 20 TRP B N 1
ATOM 1173 C CA . TRP B 1 20 ? 8.422 6.668 9.977 1 97.62 20 TRP B CA 1
ATOM 1174 C C . TRP B 1 20 ? 9.094 7.77 10.789 1 97.62 20 TRP B C 1
ATOM 1176 O O . TRP B 1 20 ? 9.062 7.738 12.023 1 97.62 20 TRP B O 1
ATOM 1186 N N . ARG B 1 21 ? 9.75 8.703 10.141 1 97.31 21 ARG B N 1
ATOM 1187 C CA . ARG B 1 21 ? 10.344 9.875 10.773 1 97.31 21 ARG B CA 1
ATOM 1188 C C . ARG B 1 21 ? 10.242 11.102 9.859 1 97.31 21 ARG B C 1
ATOM 1190 O O . ARG B 1 21 ? 10.562 11.023 8.672 1 97.31 21 ARG B O 1
ATOM 1197 N N . LEU B 1 22 ? 9.852 12.234 10.461 1 98.25 22 LEU B N 1
ATOM 1198 C CA . LEU B 1 22 ? 9.867 13.5 9.727 1 98.25 22 LEU B CA 1
ATOM 1199 C C . LEU B 1 22 ? 11.289 13.984 9.5 1 98.25 22 LEU B C 1
ATOM 1201 O O . LEU B 1 22 ? 12.078 14.078 10.445 1 98.25 22 LEU B O 1
ATOM 1205 N N . VAL B 1 23 ? 11.633 14.258 8.281 1 98.38 23 VAL B N 1
ATOM 1206 C CA . VAL B 1 23 ? 12.969 14.734 7.938 1 98.38 23 VAL B CA 1
ATOM 1207 C C . VAL B 1 23 ? 12.945 16.25 7.719 1 98.38 23 VAL B C 1
ATOM 1209 O O . VAL B 1 23 ? 13.844 16.953 8.172 1 98.38 23 VAL B O 1
ATOM 1212 N N . ASP B 1 24 ? 11.961 16.719 6.957 1 98.62 24 ASP B N 1
ATOM 1213 C CA . ASP B 1 24 ? 11.828 18.125 6.617 1 98.62 24 ASP B CA 1
ATOM 1214 C C . ASP B 1 24 ? 10.391 18.469 6.215 1 98.62 24 ASP B C 1
ATOM 1216 O O . ASP B 1 24 ? 9.617 17.578 5.855 1 98.62 24 ASP B O 1
ATOM 1220 N N . ALA B 1 25 ? 10.094 19.703 6.375 1 98.62 25 ALA B N 1
ATOM 1221 C CA . ALA B 1 25 ? 8.766 20.156 5.965 1 98.62 25 ALA B CA 1
ATOM 1222 C C . ALA B 1 25 ? 8.773 21.641 5.629 1 98.62 25 ALA B C 1
ATOM 1224 O O . ALA B 1 25 ? 9.5 22.422 6.25 1 98.62 25 ALA B O 1
ATOM 1225 N N . ARG B 1 26 ? 7.996 21.969 4.652 1 98.19 26 ARG B N 1
ATOM 1226 C CA . ARG B 1 26 ? 7.645 23.344 4.316 1 98.19 26 ARG B CA 1
ATOM 1227 C C . ARG B 1 26 ? 6.133 23.516 4.25 1 98.19 26 ARG B C 1
ATOM 1229 O O . ARG B 1 26 ? 5.543 23.5 3.168 1 98.19 26 ARG B O 1
ATOM 1236 N N . PRO B 1 27 ? 5.539 23.766 5.398 1 97.06 27 PRO B N 1
ATOM 1237 C CA . PRO B 1 27 ? 4.078 23.766 5.508 1 97.06 27 PRO B CA 1
ATOM 1238 C C . PRO B 1 27 ? 3.416 24.719 4.52 1 97.06 27 PRO B C 1
ATOM 1240 O O . PRO B 1 27 ? 2.428 24.359 3.877 1 97.06 27 PRO B O 1
ATOM 1243 N N . ARG B 1 28 ? 3.91 25.891 4.281 1 96.06 28 ARG B N 1
ATOM 1244 C CA . ARG B 1 28 ? 3.303 26.875 3.395 1 96.06 28 ARG B CA 1
ATOM 1245 C C . ARG B 1 28 ? 3.303 26.375 1.95 1 96.06 28 ARG B C 1
ATOM 1247 O O . ARG B 1 28 ? 2.438 26.766 1.16 1 96.06 28 ARG B O 1
ATOM 1254 N N . ASP B 1 29 ? 4.246 25.5 1.654 1 97.5 29 ASP B N 1
ATOM 1255 C CA . ASP B 1 29 ? 4.367 24.953 0.304 1 97.5 29 ASP B CA 1
ATOM 1256 C C . ASP B 1 29 ? 3.629 23.625 0.18 1 97.5 29 ASP B C 1
ATOM 1258 O O . ASP B 1 29 ? 3.604 23.016 -0.895 1 97.5 29 ASP B O 1
ATOM 1262 N N . GLY B 1 30 ? 3.088 23.141 1.233 1 98.25 30 GLY B N 1
ATOM 1263 C CA . GLY B 1 30 ? 2.455 21.844 1.217 1 98.25 30 GLY B CA 1
ATOM 1264 C C . GLY B 1 30 ? 3.428 20.719 0.923 1 98.25 30 GLY B C 1
ATOM 1265 O O . GLY B 1 30 ? 3.078 19.75 0.238 1 98.25 30 GLY B O 1
ATOM 1266 N N . TRP B 1 31 ? 4.652 20.891 1.369 1 98.69 31 TRP B N 1
ATOM 1267 C CA . TRP B 1 31 ? 5.699 19.922 1.071 1 98.69 31 TRP B CA 1
ATOM 1268 C C . TRP B 1 31 ? 6.23 19.281 2.352 1 98.69 31 TRP B C 1
ATOM 1270 O O . TRP B 1 31 ? 6.398 19.969 3.365 1 98.69 31 TRP B O 1
ATOM 1280 N N . ILE B 1 32 ? 6.539 17.953 2.273 1 98.88 32 ILE B N 1
ATOM 1281 C CA . ILE B 1 32 ? 7.113 17.234 3.4 1 98.88 32 ILE B CA 1
ATOM 1282 C C . ILE B 1 32 ? 8.117 16.188 2.891 1 98.88 32 ILE B C 1
ATOM 1284 O O . ILE B 1 32 ? 8.016 15.734 1.751 1 98.88 32 ILE B O 1
ATOM 1288 N N . ARG B 1 33 ? 9.086 15.891 3.691 1 98.88 33 ARG B N 1
ATOM 1289 C CA . ARG B 1 33 ? 10.039 14.805 3.465 1 98.88 33 ARG B CA 1
ATOM 1290 C C . ARG B 1 33 ? 10.094 13.859 4.656 1 98.88 33 ARG B C 1
ATOM 1292 O O . ARG B 1 33 ? 10.234 14.297 5.801 1 98.88 33 ARG B O 1
ATOM 1299 N N . MET B 1 34 ? 9.977 12.617 4.359 1 98.69 34 MET B N 1
ATOM 1300 C CA . MET B 1 34 ? 9.906 11.57 5.379 1 98.69 34 MET B CA 1
ATOM 1301 C C . MET B 1 34 ? 11.008 10.531 5.164 1 98.69 34 MET B C 1
ATOM 1303 O O . MET B 1 34 ? 11.477 10.352 4.043 1 98.69 34 MET B O 1
ATOM 1307 N N . ALA B 1 35 ? 11.375 9.859 6.266 1 98.81 35 ALA B N 1
ATOM 1308 C CA . ALA B 1 35 ? 12.211 8.664 6.188 1 98.81 35 ALA B CA 1
ATOM 1309 C C . ALA B 1 35 ? 11.453 7.43 6.668 1 98.81 35 ALA B C 1
ATOM 1311 O O . ALA B 1 35 ? 10.656 7.508 7.609 1 98.81 35 ALA B O 1
ATOM 1312 N N . PHE B 1 36 ? 11.766 6.332 6.031 1 98.94 36 PHE B N 1
ATOM 1313 C CA . PHE B 1 36 ? 11.219 5.027 6.383 1 98.94 36 PHE B CA 1
ATOM 1314 C C . PHE B 1 36 ? 12.336 3.99 6.508 1 98.94 36 PHE B C 1
ATOM 1316 O O . PHE B 1 36 ? 13.43 4.184 5.977 1 98.94 36 PHE B O 1
ATOM 1323 N N . ASP B 1 37 ? 12 2.918 7.242 1 98.88 37 ASP B N 1
ATOM 1324 C CA . ASP B 1 37 ? 12.867 1.749 7.316 1 98.88 37 ASP B CA 1
ATOM 1325 C C . ASP B 1 37 ? 12.305 0.588 6.5 1 98.88 37 ASP B C 1
ATOM 1327 O O . ASP B 1 37 ? 11.32 -0.034 6.902 1 98.88 37 ASP B O 1
ATOM 1331 N N . GLY B 1 38 ? 12.914 0.391 5.332 1 98.81 38 GLY B N 1
ATOM 1332 C CA . GLY B 1 38 ? 12.562 -0.813 4.598 1 98.81 38 GLY B CA 1
ATOM 1333 C C . GLY B 1 38 ? 13.07 -2.084 5.258 1 98.81 38 GLY B C 1
ATOM 1334 O O . GLY B 1 38 ? 14.188 -2.527 4.992 1 98.81 38 GLY B O 1
ATOM 1335 N N . LYS B 1 39 ? 12.258 -2.715 5.992 1 98.88 39 LYS B N 1
ATOM 1336 C CA . LYS B 1 39 ? 12.633 -3.871 6.797 1 98.88 39 LYS B CA 1
ATOM 1337 C C . LYS B 1 39 ? 12.602 -5.152 5.969 1 98.88 39 LYS B C 1
ATOM 1339 O O . LYS B 1 39 ? 11.773 -5.293 5.066 1 98.88 39 LYS B O 1
ATOM 1344 N N . PRO B 1 40 ? 13.422 -6.168 6.363 1 98.69 40 PRO B N 1
ATOM 1345 C CA . PRO B 1 40 ? 13.336 -7.473 5.703 1 98.69 40 PRO B CA 1
ATOM 1346 C C . PRO B 1 40 ? 11.945 -8.094 5.812 1 98.69 40 PRO B C 1
ATOM 1348 O O . PRO B 1 40 ? 11.523 -8.828 4.914 1 98.69 40 PRO B O 1
ATOM 1351 N N . ASP B 1 41 ? 11.156 -7.754 6.805 1 98.75 41 ASP B N 1
ATOM 1352 C CA . ASP B 1 41 ? 9.812 -8.281 7.023 1 98.75 41 ASP B CA 1
ATOM 1353 C C . ASP B 1 41 ? 8.859 -7.832 5.922 1 98.75 41 ASP B C 1
ATOM 1355 O O . ASP B 1 41 ? 7.773 -8.391 5.77 1 98.75 41 ASP B O 1
ATOM 1359 N N . PHE B 1 42 ? 9.305 -6.84 5.137 1 98.88 42 PHE B N 1
ATOM 1360 C CA . PHE B 1 42 ? 8.438 -6.246 4.125 1 98.88 42 PHE B CA 1
ATOM 1361 C C . PHE B 1 42 ? 8.672 -6.898 2.766 1 98.88 42 PHE B C 1
ATOM 1363 O O . PHE B 1 42 ? 8.031 -6.527 1.78 1 98.88 42 PHE B O 1
ATOM 1370 N N . CYS B 1 43 ? 9.5 -7.863 2.67 1 98.69 43 CYS B N 1
ATOM 1371 C CA . CYS B 1 43 ? 9.992 -8.352 1.387 1 98.69 43 CYS B CA 1
ATOM 1372 C C . CYS B 1 43 ? 9.031 -9.359 0.778 1 98.69 43 CYS B C 1
ATOM 1374 O O . CYS B 1 43 ? 8.461 -10.188 1.491 1 98.69 43 CYS B O 1
ATOM 1376 N N . ASN B 1 44 ? 8.922 -9.234 -0.506 1 97.88 44 ASN B N 1
ATOM 1377 C CA . ASN B 1 44 ? 8.211 -10.211 -1.328 1 97.88 44 ASN B CA 1
ATOM 1378 C C . ASN B 1 44 ? 9.07 -11.438 -1.621 1 97.88 44 ASN B C 1
ATOM 1380 O O . ASN B 1 44 ? 10.195 -11.531 -1.132 1 97.88 44 ASN B O 1
ATOM 1384 N N . PRO B 1 45 ? 8.539 -12.414 -2.359 1 96.69 45 PRO B N 1
ATOM 1385 C CA . PRO B 1 45 ? 9.305 -13.641 -2.596 1 96.69 45 PRO B CA 1
ATOM 1386 C C . PRO B 1 45 ? 10.633 -13.375 -3.312 1 96.69 45 PRO B C 1
ATOM 1388 O O . PRO B 1 45 ? 11.562 -14.188 -3.215 1 96.69 45 PRO B O 1
ATOM 1391 N N . ALA B 1 46 ? 10.695 -12.289 -4.055 1 97.19 46 ALA B N 1
ATOM 1392 C CA . ALA B 1 46 ? 11.898 -11.977 -4.816 1 97.19 46 ALA B CA 1
ATOM 1393 C C . ALA B 1 46 ? 12.914 -11.234 -3.947 1 97.19 46 ALA B C 1
ATOM 1395 O O . ALA B 1 46 ? 14.008 -10.898 -4.41 1 97.19 46 ALA B O 1
ATOM 1396 N N . GLY B 1 47 ? 12.578 -10.875 -2.691 1 97.62 47 GLY B N 1
ATOM 1397 C CA . GLY B 1 47 ? 13.516 -10.258 -1.768 1 97.62 47 GLY B CA 1
ATOM 1398 C C . GLY B 1 47 ? 13.477 -8.742 -1.81 1 97.62 47 GLY B C 1
ATOM 1399 O O . GLY B 1 47 ? 14.336 -8.078 -1.224 1 97.62 47 GLY B O 1
ATOM 1400 N N . PHE B 1 48 ? 12.578 -8.203 -2.52 1 98.44 48 PHE B N 1
ATOM 1401 C CA . PHE B 1 48 ? 12.398 -6.758 -2.586 1 98.44 48 PHE B CA 1
ATOM 1402 C C . PHE B 1 48 ? 11.242 -6.312 -1.702 1 98.44 48 PHE B C 1
ATOM 1404 O O . PHE B 1 48 ? 10.367 -7.113 -1.367 1 98.44 48 PHE B O 1
ATOM 1411 N N . ILE B 1 49 ? 11.273 -5.043 -1.309 1 98.88 49 ILE B N 1
ATOM 1412 C CA . ILE B 1 49 ? 10.125 -4.496 -0.59 1 98.88 49 ILE B CA 1
ATOM 1413 C C . ILE B 1 49 ? 8.875 -4.605 -1.456 1 98.88 49 ILE B C 1
ATOM 1415 O O . ILE B 1 49 ? 8.891 -4.227 -2.629 1 98.88 49 ILE B O 1
ATOM 1419 N N . GLN B 1 50 ? 7.84 -5.156 -0.931 1 98.81 50 GLN B N 1
ATOM 1420 C CA . GLN B 1 50 ? 6.59 -5.332 -1.664 1 98.81 50 GLN B CA 1
ATOM 1421 C C . GLN B 1 50 ? 6.023 -3.99 -2.115 1 98.81 50 GLN B C 1
ATOM 1423 O O . GLN B 1 50 ? 6.047 -3.016 -1.36 1 98.81 50 GLN B O 1
ATOM 1428 N N . GLY B 1 51 ? 5.43 -3.922 -3.311 1 98.75 51 GLY B N 1
ATOM 1429 C CA . GLY B 1 51 ? 4.855 -2.699 -3.846 1 98.75 51 GLY B CA 1
ATOM 1430 C C . GLY B 1 51 ? 3.781 -2.104 -2.955 1 98.75 51 GLY B C 1
ATOM 1431 O O . GLY B 1 51 ? 3.693 -0.882 -2.811 1 98.75 51 GLY B O 1
ATOM 1432 N N . GLY B 1 52 ? 2.969 -2.926 -2.393 1 98.88 52 GLY B N 1
ATOM 1433 C CA . GLY B 1 52 ? 1.957 -2.449 -1.462 1 98.88 52 GLY B CA 1
ATOM 1434 C C . GLY B 1 52 ? 2.545 -1.763 -0.244 1 98.88 52 GLY B C 1
ATOM 1435 O O . GLY B 1 52 ? 1.977 -0.792 0.261 1 98.88 52 GLY B O 1
ATOM 1436 N N . ILE B 1 53 ? 3.654 -2.223 0.226 1 98.94 53 ILE B N 1
ATOM 1437 C CA . ILE B 1 53 ? 4.328 -1.573 1.346 1 98.94 53 ILE B CA 1
ATOM 1438 C C . ILE B 1 53 ? 4.863 -0.212 0.906 1 98.94 53 ILE B C 1
ATOM 1440 O O . ILE B 1 53 ? 4.777 0.766 1.652 1 98.94 53 ILE B O 1
ATOM 1444 N N . LEU B 1 54 ? 5.422 -0.157 -0.309 1 99 54 LEU B N 1
ATOM 1445 C CA . LEU B 1 54 ? 5.797 1.146 -0.849 1 99 54 LEU B CA 1
ATOM 1446 C C . LEU B 1 54 ? 4.59 2.074 -0.916 1 99 54 LEU B C 1
ATOM 1448 O O . LEU B 1 54 ? 4.695 3.262 -0.604 1 99 54 LEU B O 1
ATOM 1452 N N . SER B 1 55 ? 3.438 1.549 -1.318 1 98.94 55 SER B N 1
ATOM 1453 C CA . SER B 1 55 ? 2.205 2.33 -1.323 1 98.94 55 SER B CA 1
ATOM 1454 C C . SER B 1 55 ? 1.868 2.84 0.074 1 98.94 55 SER B C 1
ATOM 1456 O O . SER B 1 55 ? 1.377 3.961 0.229 1 98.94 55 SER B O 1
ATOM 1458 N N . SER B 1 56 ? 2.107 1.996 1.062 1 98.94 56 SER B N 1
ATOM 1459 C CA . SER B 1 56 ? 1.879 2.396 2.447 1 98.94 56 SER B CA 1
ATOM 1460 C C . SER B 1 56 ? 2.773 3.566 2.838 1 98.94 56 SER B C 1
ATOM 1462 O O . SER B 1 56 ? 2.324 4.5 3.506 1 98.94 56 SER B O 1
ATOM 1464 N N . MET B 1 57 ? 4.02 3.523 2.426 1 98.94 57 MET B N 1
ATOM 1465 C CA . MET B 1 57 ? 4.949 4.613 2.705 1 98.94 57 MET B CA 1
ATOM 1466 C C . MET B 1 57 ? 4.512 5.895 2.004 1 98.94 57 MET B C 1
ATOM 1468 O O . MET B 1 57 ? 4.57 6.977 2.588 1 98.94 57 MET B O 1
ATOM 1472 N N . LEU B 1 58 ? 4.039 5.715 0.747 1 99 58 LEU B N 1
ATOM 1473 C CA . LEU B 1 58 ? 3.533 6.867 0.009 1 99 58 LEU B CA 1
ATOM 1474 C C . LEU B 1 58 ? 2.318 7.469 0.707 1 99 58 LEU B C 1
ATOM 1476 O O . LEU B 1 58 ? 2.219 8.695 0.842 1 99 58 LEU B O 1
ATOM 1480 N N . ASP B 1 59 ? 1.41 6.629 1.134 1 98.88 59 ASP B N 1
ATOM 1481 C CA . ASP B 1 59 ? 0.231 7.066 1.877 1 98.88 59 ASP B CA 1
ATOM 1482 C C . ASP B 1 59 ? 0.626 7.84 3.133 1 98.88 59 ASP B C 1
ATOM 1484 O O . ASP B 1 59 ? 0.095 8.922 3.395 1 98.88 59 ASP B O 1
ATOM 1488 N N . ASP B 1 60 ? 1.611 7.371 3.852 1 98.81 60 ASP B N 1
ATOM 1489 C CA . ASP B 1 60 ? 2.09 7.988 5.086 1 98.81 60 ASP B CA 1
ATOM 1490 C C . ASP B 1 60 ? 3.02 9.164 4.793 1 98.81 60 ASP B C 1
ATOM 1492 O O . ASP B 1 60 ? 3.736 9.633 5.68 1 98.81 60 ASP B O 1
ATOM 1496 N N . THR B 1 61 ? 3.152 9.531 3.615 1 98.88 61 THR B N 1
ATOM 1497 C CA . THR B 1 61 ? 3.826 10.766 3.227 1 98.88 61 THR B CA 1
ATOM 1498 C C . THR B 1 61 ? 2.816 11.805 2.744 1 98.88 61 THR B C 1
ATOM 1500 O O . THR B 1 61 ? 2.826 12.945 3.205 1 98.88 61 THR B O 1
ATOM 1503 N N . MET B 1 62 ? 1.926 11.344 1.896 1 98.88 62 MET B N 1
ATOM 1504 C CA . MET B 1 62 ? 0.981 12.25 1.255 1 98.88 62 MET B CA 1
ATOM 1505 C C . MET B 1 62 ? -0.064 12.742 2.252 1 98.88 62 MET B C 1
ATOM 1507 O O . MET B 1 62 ? -0.399 13.93 2.275 1 98.88 62 MET B O 1
ATOM 1511 N N . GLY B 1 63 ? -0.639 11.859 3.088 1 98.38 63 GLY B N 1
ATOM 1512 C CA . GLY B 1 63 ? -1.58 12.281 4.113 1 98.38 63 GLY B CA 1
ATOM 1513 C C . GLY B 1 63 ? -1.018 13.344 5.035 1 98.38 63 GLY B C 1
ATOM 1514 O O . GLY B 1 63 ? -1.594 14.422 5.168 1 98.38 63 GLY B O 1
ATOM 1515 N N . PRO B 1 64 ? 0.159 13.102 5.617 1 98.5 64 PRO B N 1
ATOM 1516 C CA . PRO B 1 64 ? 0.79 14.062 6.527 1 98.5 64 PRO B CA 1
ATOM 1517 C C . PRO B 1 64 ? 1.087 15.398 5.859 1 98.5 64 PRO B C 1
ATOM 1519 O O . PRO B 1 64 ? 1.081 16.438 6.523 1 98.5 64 PRO B O 1
ATOM 1522 N N . ALA B 1 65 ? 1.366 15.43 4.547 1 98.81 65 ALA B N 1
ATOM 1523 C CA . ALA B 1 65 ? 1.599 16.688 3.861 1 98.81 65 ALA B CA 1
ATOM 1524 C C . ALA B 1 65 ? 0.402 17.625 4.016 1 98.81 65 ALA B C 1
ATOM 1526 O O . ALA B 1 65 ? 0.567 18.812 4.289 1 98.81 65 ALA B O 1
ATOM 1527 N N . VAL B 1 66 ? -0.797 17.109 3.889 1 98.75 66 VAL B N 1
ATOM 1528 C CA . VAL B 1 66 ? -2.018 17.891 4.043 1 98.75 66 VAL B CA 1
ATOM 1529 C C . VAL B 1 66 ? -2.17 18.328 5.496 1 98.75 66 VAL B C 1
ATOM 1531 O O . VAL B 1 66 ? -2.479 19.484 5.766 1 98.75 66 VAL B O 1
ATOM 1534 N N . PHE B 1 67 ? -1.935 17.359 6.367 1 98.56 67 PHE B N 1
ATOM 1535 C CA . PHE B 1 67 ? -2.062 17.641 7.793 1 98.56 67 PHE B CA 1
ATOM 1536 C C . PHE B 1 67 ? -1.143 18.781 8.211 1 98.56 67 PHE B C 1
ATOM 1538 O O . PHE B 1 67 ? -1.564 19.688 8.922 1 98.56 67 PHE B O 1
ATOM 1545 N N . VAL B 1 68 ? 0.068 18.797 7.742 1 98.12 68 VAL B N 1
ATOM 1546 C CA . VAL B 1 68 ? 1.062 19.812 8.094 1 98.12 68 VAL B CA 1
ATOM 1547 C C . VAL B 1 68 ? 0.708 21.141 7.422 1 98.12 68 VAL B C 1
ATOM 1549 O O . VAL B 1 68 ? 0.773 22.188 8.055 1 98.12 68 VAL B O 1
ATOM 1552 N N . MET B 1 69 ? 0.305 21.062 6.184 1 98.5 69 MET B N 1
ATOM 1553 C CA . MET B 1 69 ? -0.035 22.281 5.438 1 98.5 69 MET B CA 1
ATOM 1554 C C . MET B 1 69 ? -1.181 23.031 6.109 1 98.5 69 MET B C 1
ATOM 1556 O O . MET B 1 69 ? -1.24 24.25 6.055 1 98.5 69 MET B O 1
ATOM 1560 N N . THR B 1 70 ? -2.033 22.312 6.75 1 98.31 70 THR B N 1
ATOM 1561 C CA . THR B 1 70 ? -3.223 22.906 7.34 1 98.31 70 THR B CA 1
ATOM 1562 C C . THR B 1 70 ? -3.041 23.109 8.844 1 98.31 70 THR B C 1
ATOM 1564 O O . THR B 1 70 ? -4.02 23.266 9.57 1 98.31 70 THR B O 1
ATOM 1567 N N . GLU B 1 71 ? -1.84 22.891 9.273 1 97.38 71 GLU B N 1
ATOM 1568 C CA . GLU B 1 71 ? -1.468 23.125 10.672 1 97.38 71 GLU B CA 1
ATOM 1569 C C . GLU B 1 71 ? -2.314 22.281 11.617 1 97.38 71 GLU B C 1
ATOM 1571 O O . GLU B 1 71 ? -2.748 22.766 12.664 1 97.38 71 GLU B O 1
ATOM 1576 N N . GLY B 1 72 ? -2.639 21.062 11.172 1 97.5 72 GLY B N 1
ATOM 1577 C CA . GLY B 1 72 ? -3.301 20.078 12.031 1 97.5 72 GLY B CA 1
ATOM 1578 C C . GLY B 1 72 ? -4.812 20.219 12.031 1 97.5 72 GLY B C 1
ATOM 1579 O O . GLY B 1 72 ? -5.5 19.531 12.781 1 97.5 72 GLY B O 1
ATOM 1580 N N . LYS B 1 73 ? -5.348 21.062 11.148 1 97.62 73 LYS B N 1
ATOM 1581 C CA . LYS B 1 73 ? -6.785 21.312 11.156 1 97.62 73 LYS B CA 1
ATOM 1582 C C . LYS B 1 73 ? -7.543 20.219 10.422 1 97.62 73 LYS B C 1
ATOM 1584 O O . LYS B 1 73 ? -8.656 19.844 10.805 1 97.62 73 LYS B O 1
ATOM 1589 N N . LEU B 1 74 ? -6.938 19.734 9.328 1 97.88 74 LEU B N 1
ATOM 1590 C CA . LEU B 1 74 ? -7.637 18.781 8.477 1 97.88 74 LEU B CA 1
ATOM 1591 C C . LEU B 1 74 ? -6.914 17.438 8.453 1 97.88 74 LEU B C 1
ATOM 1593 O O . LEU B 1 74 ? -5.691 17.391 8.297 1 97.88 74 LEU B O 1
ATOM 1597 N N . PHE B 1 75 ? -7.746 16.375 8.688 1 97.25 75 PHE B N 1
ATOM 1598 C CA . PHE B 1 75 ? -7.32 14.992 8.531 1 97.25 75 PHE B CA 1
ATOM 1599 C C . PHE B 1 75 ? -7.762 14.438 7.18 1 97.25 75 PHE B C 1
ATOM 1601 O O . PHE B 1 75 ? -8.555 15.07 6.477 1 97.25 75 PHE B O 1
ATOM 1608 N N . THR B 1 76 ? -7.082 13.312 6.82 1 97.31 76 THR B N 1
ATOM 1609 C CA . THR B 1 76 ? -7.266 12.867 5.445 1 97.31 76 THR B CA 1
ATOM 1610 C C . THR B 1 76 ? -7.855 11.461 5.406 1 97.31 76 THR B C 1
ATOM 1612 O O . THR B 1 76 ? -7.484 10.602 6.215 1 97.31 76 THR B O 1
ATOM 1615 N N . THR B 1 77 ? -8.758 11.266 4.516 1 97.56 77 THR B N 1
ATOM 1616 C CA . THR B 1 77 ? -9.211 9.953 4.074 1 97.56 77 THR B CA 1
ATOM 1617 C C . THR B 1 77 ? -8.984 9.773 2.576 1 97.56 77 THR B C 1
ATOM 1619 O O . THR B 1 77 ? -9.586 10.477 1.764 1 97.56 77 THR B O 1
ATOM 1622 N N . THR B 1 78 ? -8.172 8.891 2.27 1 98.69 78 THR B N 1
ATOM 1623 C CA . THR B 1 78 ? -7.816 8.719 0.865 1 98.69 78 THR B CA 1
ATOM 1624 C C . THR B 1 78 ? -8.992 8.133 0.083 1 98.69 78 THR B C 1
ATOM 1626 O O . THR B 1 78 ? -9.625 7.172 0.528 1 98.69 78 THR B O 1
ATOM 1629 N N . ILE B 1 79 ? -9.273 8.727 -1.034 1 98.88 79 ILE B N 1
ATOM 1630 C CA . ILE B 1 79 ? -10.336 8.258 -1.918 1 98.88 79 ILE B CA 1
ATOM 1631 C C . ILE B 1 79 ? -9.758 7.328 -2.977 1 98.88 79 ILE B C 1
ATOM 1633 O O . ILE B 1 79 ? -10.219 6.195 -3.139 1 98.88 79 ILE B O 1
ATOM 1637 N N . THR B 1 80 ? -8.789 7.871 -3.707 1 98.94 80 THR B N 1
ATOM 1638 C CA . THR B 1 80 ? -8.094 7.113 -4.742 1 98.94 80 THR B CA 1
ATOM 1639 C C . THR B 1 80 ? -6.59 7.363 -4.684 1 98.94 80 THR B C 1
ATOM 1641 O O . THR B 1 80 ? -6.152 8.484 -4.41 1 98.94 80 THR B O 1
ATOM 1644 N N . MET B 1 81 ? -5.852 6.383 -4.918 1 98.94 81 MET B N 1
ATOM 1645 C CA . MET B 1 81 ? -4.398 6.484 -5.035 1 98.94 81 MET B CA 1
ATOM 1646 C C . MET B 1 81 ? -3.896 5.684 -6.234 1 98.94 81 MET B C 1
ATOM 1648 O O . MET B 1 81 ? -4.273 4.523 -6.414 1 98.94 81 MET B O 1
ATOM 1652 N N . THR B 1 82 ? -3.129 6.328 -7.066 1 99 82 THR B N 1
ATOM 1653 C CA . THR B 1 82 ? -2.445 5.68 -8.18 1 99 82 THR B CA 1
ATOM 1654 C C . THR B 1 82 ? -0.937 5.66 -7.953 1 99 82 THR B C 1
ATOM 1656 O O . THR B 1 82 ? -0.326 6.707 -7.719 1 99 82 THR B O 1
ATOM 1659 N N . VAL B 1 83 ? -0.388 4.48 -8 1 99 83 VAL B N 1
ATOM 1660 C CA . VAL B 1 83 ? 1.048 4.34 -7.777 1 99 83 VAL B CA 1
ATOM 1661 C C . VAL B 1 83 ? 1.71 3.752 -9.016 1 99 83 VAL B C 1
ATOM 1663 O O . VAL B 1 83 ? 1.21 2.783 -9.594 1 99 83 VAL B O 1
ATOM 1666 N N . ASN B 1 84 ? 2.783 4.352 -9.43 1 99 84 ASN B N 1
ATOM 1667 C CA . ASN B 1 84 ? 3.688 3.807 -10.43 1 99 84 ASN B CA 1
ATOM 1668 C C . ASN B 1 84 ? 4.969 3.268 -9.797 1 99 84 ASN B C 1
ATOM 1670 O O . ASN B 1 84 ? 5.68 4 -9.109 1 99 84 ASN B O 1
ATOM 1674 N N . PHE B 1 85 ? 5.18 2.012 -10.016 1 98.94 85 PHE B N 1
ATOM 1675 C CA . PHE B 1 85 ? 6.379 1.367 -9.492 1 98.94 85 PHE B CA 1
ATOM 1676 C C . PHE B 1 85 ? 7.48 1.333 -10.547 1 98.94 85 PHE B C 1
ATOM 1678 O O . PHE B 1 85 ? 7.312 0.728 -11.609 1 98.94 85 PHE B O 1
ATOM 1685 N N . LEU B 1 86 ? 8.633 1.893 -10.219 1 98.94 86 LEU B N 1
ATOM 1686 C CA . LEU B 1 86 ? 9.578 2.229 -11.273 1 98.94 86 LEU B CA 1
ATOM 1687 C C . LEU B 1 86 ? 10.844 1.392 -11.156 1 98.94 86 LEU B C 1
ATOM 1689 O O . LEU B 1 86 ? 11.531 1.145 -12.156 1 98.94 86 LEU B O 1
ATOM 1693 N N . ALA B 1 87 ? 11.18 0.984 -9.961 1 98.81 87 ALA B N 1
ATOM 1694 C CA . ALA B 1 87 ? 12.375 0.174 -9.727 1 98.81 87 ALA B CA 1
ATOM 1695 C C . ALA B 1 87 ? 12.195 -0.72 -8.5 1 98.81 87 ALA B C 1
ATOM 1697 O O . ALA B 1 87 ? 11.438 -0.385 -7.586 1 98.81 87 ALA B O 1
ATOM 1698 N N . PRO B 1 88 ? 12.906 -1.879 -8.5 1 98.25 88 PRO B N 1
ATOM 1699 C CA . PRO B 1 88 ? 12.852 -2.707 -7.289 1 98.25 88 PRO B CA 1
ATOM 1700 C C . PRO B 1 88 ? 13.477 -2.018 -6.074 1 98.25 88 PRO B C 1
ATOM 1702 O O . PRO B 1 88 ? 14.469 -1.303 -6.207 1 98.25 88 PRO B O 1
ATOM 1705 N N . ALA B 1 89 ? 12.867 -2.172 -4.941 1 98.69 89 ALA B N 1
ATOM 1706 C CA . ALA B 1 89 ? 13.367 -1.589 -3.695 1 98.69 89 ALA B CA 1
ATOM 1707 C C . ALA B 1 89 ? 13.984 -2.656 -2.799 1 98.69 89 ALA B C 1
ATOM 1709 O O . ALA B 1 89 ? 13.297 -3.568 -2.34 1 98.69 89 ALA B O 1
ATOM 1710 N N . LYS B 1 90 ? 15.273 -2.551 -2.479 1 98.31 90 LYS B N 1
ATOM 1711 C CA . LYS B 1 90 ? 15.922 -3.42 -1.501 1 98.31 90 LYS B CA 1
ATOM 1712 C C . LYS B 1 90 ? 15.664 -2.938 -0.077 1 98.31 90 LYS B C 1
ATOM 1714 O O . LYS B 1 90 ? 15.391 -1.756 0.143 1 98.31 90 LYS B O 1
ATOM 1719 N N . PRO B 1 91 ? 15.75 -3.898 0.889 1 98.69 91 PRO B N 1
ATOM 1720 C CA . PRO B 1 91 ? 15.672 -3.438 2.277 1 98.69 91 PRO B CA 1
ATOM 1721 C C . PRO B 1 91 ? 16.703 -2.357 2.594 1 98.69 91 PRO B C 1
ATOM 1723 O O . PRO B 1 91 ? 17.828 -2.398 2.08 1 98.69 91 PRO B O 1
ATOM 1726 N N . GLY B 1 92 ? 16.344 -1.496 3.455 1 98.75 92 GLY B N 1
ATOM 1727 C CA . GLY B 1 92 ? 17.156 -0.338 3.795 1 98.75 92 GLY B CA 1
ATOM 1728 C C . GLY B 1 92 ? 16.359 0.95 3.865 1 98.75 92 GLY B C 1
ATOM 1729 O O . GLY B 1 92 ? 15.133 0.936 3.742 1 98.75 92 GLY B O 1
ATOM 1730 N N . PRO B 1 93 ? 17.078 2.078 4.102 1 98.88 93 PRO B N 1
ATOM 1731 C CA . PRO B 1 93 ? 16.391 3.367 4.211 1 98.88 93 PRO B CA 1
ATOM 1732 C C . PRO B 1 93 ? 15.703 3.781 2.914 1 98.88 93 PRO B C 1
ATOM 1734 O O . PRO B 1 93 ? 16.266 3.605 1.83 1 98.88 93 PRO B O 1
ATOM 1737 N N . ILE B 1 94 ? 14.492 4.277 3.016 1 98.94 94 ILE B N 1
ATOM 1738 C CA . ILE B 1 94 ? 13.703 4.816 1.913 1 98.94 94 ILE B CA 1
ATOM 1739 C C . ILE B 1 94 ? 13.211 6.219 2.27 1 98.94 94 ILE B C 1
ATOM 1741 O O . ILE B 1 94 ? 12.781 6.461 3.396 1 98.94 94 ILE B O 1
ATOM 1745 N N . THR B 1 95 ? 13.359 7.117 1.349 1 98.94 95 THR B N 1
ATOM 1746 C CA . THR B 1 95 ? 12.906 8.484 1.562 1 98.94 95 THR B CA 1
ATOM 1747 C C . THR B 1 95 ? 11.625 8.766 0.785 1 98.94 95 THR B C 1
ATOM 1749 O O . THR B 1 95 ? 11.516 8.398 -0.386 1 98.94 95 THR B O 1
ATOM 1752 N N . GLY B 1 96 ? 10.68 9.336 1.461 1 98.94 96 GLY B N 1
ATOM 1753 C CA . GLY B 1 96 ? 9.453 9.797 0.828 1 98.94 96 GLY B CA 1
ATOM 1754 C C . GLY B 1 96 ? 9.328 11.305 0.797 1 98.94 96 GLY B C 1
ATOM 1755 O O . GLY B 1 96 ? 9.711 11.984 1.753 1 98.94 96 GLY B O 1
ATOM 1756 N N . GLU B 1 97 ? 8.812 11.805 -0.325 1 98.94 97 GLU B N 1
ATOM 1757 C CA . GLU B 1 97 ? 8.43 13.211 -0.435 1 98.94 97 GLU B CA 1
ATOM 1758 C C . GLU B 1 97 ? 7.027 13.359 -1.014 1 98.94 97 GLU B C 1
ATOM 1760 O O . GLU B 1 97 ? 6.613 12.57 -1.86 1 98.94 97 GLU B O 1
ATOM 1765 N N . ALA B 1 98 ? 6.379 14.367 -0.531 1 98.94 98 ALA B N 1
ATOM 1766 C CA . ALA B 1 98 ? 5.043 14.641 -1.058 1 98.94 98 ALA B CA 1
ATOM 1767 C C . ALA B 1 98 ? 4.785 16.141 -1.145 1 98.94 98 ALA B C 1
ATOM 1769 O O . ALA B 1 98 ? 5.352 16.922 -0.377 1 98.94 98 ALA B O 1
ATOM 1770 N N . THR B 1 99 ? 3.941 16.516 -2.09 1 98.94 99 THR B N 1
ATOM 1771 C CA . THR B 1 99 ? 3.49 17.891 -2.271 1 98.94 99 THR B CA 1
ATOM 1772 C C . THR B 1 99 ? 1.982 17.938 -2.504 1 98.94 99 THR B C 1
ATOM 1774 O O . THR B 1 99 ? 1.454 17.203 -3.338 1 98.94 99 THR B O 1
ATOM 1777 N N . VAL B 1 100 ? 1.348 18.812 -1.756 1 98.94 100 VAL B N 1
ATOM 1778 C CA . VAL B 1 100 ? -0.056 19.109 -2.027 1 98.94 100 VAL B CA 1
ATOM 1779 C C . VAL B 1 100 ? -0.172 19.953 -3.293 1 98.94 100 VAL B C 1
ATOM 1781 O O . VAL B 1 100 ? 0.253 21.109 -3.312 1 98.94 100 VAL B O 1
ATOM 1784 N N . THR B 1 101 ? -0.771 19.391 -4.266 1 98.94 101 THR B N 1
ATOM 1785 C CA . THR B 1 101 ? -0.84 20.094 -5.535 1 98.94 101 THR B CA 1
ATOM 1786 C C . THR B 1 101 ? -2.064 21 -5.578 1 98.94 101 THR B C 1
ATOM 1788 O O . THR B 1 101 ? -2.066 22.016 -6.277 1 98.94 101 THR B O 1
ATOM 1791 N N . GLN B 1 102 ? -3.068 20.625 -4.859 1 98.81 102 GLN B N 1
ATOM 1792 C CA . GLN B 1 102 ? -4.281 21.422 -4.738 1 98.81 102 GLN B CA 1
ATOM 1793 C C . GLN B 1 102 ? -4.996 21.156 -3.42 1 98.81 102 GLN B C 1
ATOM 1795 O O . GLN B 1 102 ? -5.25 20 -3.076 1 98.81 102 GLN B O 1
ATOM 1800 N N . LEU B 1 103 ? -5.289 22.172 -2.742 1 98.62 103 LEU B N 1
ATOM 1801 C CA . LEU B 1 103 ? -6.086 22.094 -1.522 1 98.62 103 LEU B CA 1
ATOM 1802 C C . LEU B 1 103 ? -7.445 22.75 -1.722 1 98.62 103 LEU B C 1
ATOM 1804 O O . LEU B 1 103 ? -7.539 23.984 -1.796 1 98.62 103 LEU B O 1
ATOM 1808 N N . GLY B 1 104 ? -8.398 21.906 -1.798 1 97.88 104 GLY B N 1
ATOM 1809 C CA . GLY B 1 104 ? -9.75 22.438 -1.899 1 97.88 104 GLY B CA 1
ATOM 1810 C C . GLY B 1 104 ? -10.469 22.5 -0.566 1 97.88 104 GLY B C 1
ATOM 1811 O O . GLY B 1 104 ? -9.844 22.406 0.49 1 97.88 104 GLY B O 1
ATOM 1812 N N . LYS B 1 105 ? -11.797 22.672 -0.669 1 97 105 LYS B N 1
ATOM 1813 C CA . LYS B 1 105 ? -12.602 22.766 0.546 1 97 105 LYS B CA 1
ATOM 1814 C C . LYS B 1 105 ? -12.836 21.391 1.151 1 97 105 LYS B C 1
ATOM 1816 O O . LYS B 1 105 ? -12.742 21.203 2.369 1 97 105 LYS B O 1
ATOM 1821 N N . THR B 1 106 ? -13.086 20.391 0.245 1 97.88 106 THR B N 1
ATOM 1822 C CA . THR B 1 106 ? -13.461 19.078 0.752 1 9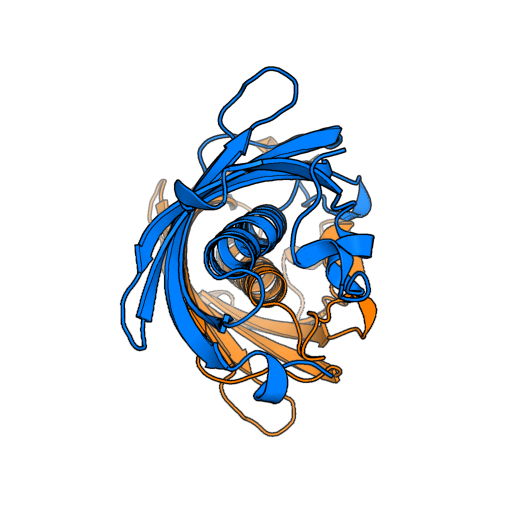7.88 106 THR B CA 1
ATOM 1823 C C . THR B 1 106 ? -12.516 18 0.215 1 97.88 106 THR B C 1
ATOM 1825 O O . THR B 1 106 ? -12.484 16.875 0.728 1 97.88 106 THR B O 1
ATOM 1828 N N . ILE B 1 107 ? -11.773 18.375 -0.908 1 98.69 107 ILE B N 1
ATOM 1829 C CA . ILE B 1 107 ? -10.859 17.422 -1.533 1 98.69 107 ILE B CA 1
ATOM 1830 C C . ILE B 1 107 ? -9.484 18.078 -1.709 1 98.69 107 ILE B C 1
ATOM 1832 O O . ILE B 1 107 ? -9.391 19.25 -2.053 1 98.69 107 ILE B O 1
ATOM 1836 N N . ALA B 1 108 ? -8.484 17.328 -1.504 1 98.88 108 ALA B N 1
ATOM 1837 C CA . ALA B 1 108 ? -7.125 17.734 -1.857 1 98.88 108 ALA B CA 1
ATOM 1838 C C . ALA B 1 108 ? -6.496 16.734 -2.826 1 98.88 108 ALA B C 1
ATOM 1840 O O . ALA B 1 108 ? -6.891 15.562 -2.869 1 98.88 108 ALA B O 1
ATOM 1841 N N . PHE B 1 109 ? -5.582 17.219 -3.654 1 98.94 109 PHE B N 1
ATOM 1842 C CA . PHE B 1 109 ? -4.754 16.406 -4.531 1 98.94 109 PHE B CA 1
ATOM 1843 C C . PHE B 1 109 ? -3.287 16.469 -4.117 1 98.94 109 PHE B C 1
ATOM 1845 O O . PHE B 1 109 ? -2.768 17.562 -3.848 1 98.94 109 PHE B O 1
ATOM 1852 N N . VAL B 1 110 ? -2.707 15.352 -4.023 1 98.94 110 VAL B N 1
ATOM 1853 C CA . VAL B 1 110 ? -1.336 15.258 -3.533 1 98.94 110 VAL B CA 1
ATOM 1854 C C . VAL B 1 110 ? -0.526 14.328 -4.434 1 98.94 110 VAL B C 1
ATOM 1856 O O . VAL B 1 110 ? -1.053 13.344 -4.953 1 98.94 110 VAL B O 1
ATOM 1859 N N . GLU B 1 111 ? 0.724 14.641 -4.645 1 98.94 111 GLU B N 1
ATOM 1860 C CA . GLU B 1 111 ? 1.663 13.75 -5.316 1 98.94 111 GLU B CA 1
ATOM 1861 C C . GLU B 1 111 ? 2.818 13.367 -4.395 1 98.94 111 GLU B C 1
ATOM 1863 O O . GLU B 1 111 ? 3.191 14.133 -3.506 1 98.94 111 GLU B O 1
ATOM 1868 N N . GLY B 1 112 ? 3.344 12.18 -4.543 1 98.94 112 GLY B N 1
ATOM 1869 C CA . GLY B 1 112 ? 4.441 11.68 -3.73 1 98.94 112 GLY B CA 1
ATOM 1870 C C . GLY B 1 112 ? 5.434 10.844 -4.52 1 98.94 112 GLY B C 1
ATOM 1871 O O . GLY B 1 112 ? 5.16 10.453 -5.656 1 98.94 112 GLY B O 1
ATOM 1872 N N . ARG B 1 113 ? 6.555 10.664 -3.949 1 99 113 ARG B N 1
ATOM 1873 C CA . ARG B 1 113 ? 7.59 9.805 -4.512 1 99 113 ARG B CA 1
ATOM 1874 C C . ARG B 1 113 ? 8.422 9.164 -3.412 1 99 113 ARG B C 1
ATOM 1876 O O . ARG B 1 113 ? 8.516 9.688 -2.303 1 99 113 ARG B O 1
ATOM 1883 N N . LEU B 1 114 ? 8.977 8.016 -3.717 1 99 114 LEU B N 1
ATOM 1884 C CA . LEU B 1 114 ? 9.922 7.32 -2.855 1 99 114 LEU B CA 1
ATOM 1885 C C . LEU B 1 114 ? 11.266 7.148 -3.551 1 99 114 LEU B C 1
ATOM 1887 O O . LEU B 1 114 ? 11.32 6.82 -4.738 1 99 114 LEU B O 1
ATOM 1891 N N . THR B 1 115 ? 12.289 7.328 -2.807 1 98.94 115 THR B N 1
ATOM 1892 C CA . THR B 1 115 ? 13.633 7.125 -3.324 1 98.94 115 THR B CA 1
ATOM 1893 C C . THR B 1 115 ? 14.453 6.238 -2.385 1 98.94 115 THR B C 1
ATOM 1895 O O . THR B 1 115 ? 14.305 6.324 -1.164 1 98.94 115 THR B O 1
ATOM 1898 N N . ALA B 1 116 ? 15.336 5.469 -3.012 1 98.88 116 ALA B N 1
ATOM 1899 C CA . ALA B 1 116 ? 16.281 4.66 -2.246 1 98.88 116 ALA B CA 1
ATOM 1900 C C . ALA B 1 116 ? 17.453 5.5 -1.755 1 98.88 116 ALA B C 1
ATOM 1902 O O . ALA B 1 116 ? 17.562 6.68 -2.102 1 98.88 116 ALA B O 1
ATOM 1903 N N . GLU B 1 117 ? 18.266 4.883 -0.961 1 98 117 GLU B N 1
ATOM 1904 C CA . GLU B 1 117 ? 19.422 5.566 -0.378 1 98 117 GLU B CA 1
ATOM 1905 C C . GLU B 1 117 ? 20.375 6.07 -1.461 1 98 117 GLU B C 1
ATOM 1907 O O . GLU B 1 117 ? 20.969 7.137 -1.315 1 98 117 GLU B O 1
ATOM 1912 N N . ASP B 1 118 ? 20.438 5.375 -2.545 1 98.12 118 ASP B N 1
ATOM 1913 C CA . ASP B 1 118 ? 21.391 5.727 -3.602 1 98.12 118 ASP B CA 1
ATOM 1914 C C . ASP B 1 118 ? 20.766 6.73 -4.574 1 98.12 118 ASP B C 1
ATOM 1916 O O . ASP B 1 118 ? 21.375 7.059 -5.598 1 98.12 118 ASP B O 1
ATOM 1920 N N . GLY B 1 119 ? 19.594 7.125 -4.309 1 98.31 119 GLY B N 1
ATOM 1921 C CA . GLY B 1 119 ? 18.969 8.156 -5.117 1 98.31 119 GLY B CA 1
ATOM 1922 C C . GLY B 1 119 ? 18.031 7.59 -6.176 1 98.31 119 GLY B C 1
ATOM 1923 O O . GLY B 1 119 ? 17.344 8.344 -6.863 1 98.31 119 GLY B O 1
ATOM 1924 N N . THR B 1 120 ? 17.953 6.227 -6.293 1 98.88 120 THR B N 1
ATOM 1925 C CA . THR B 1 120 ? 17.078 5.605 -7.273 1 98.88 120 THR B CA 1
ATOM 1926 C C . THR B 1 120 ? 15.609 5.922 -6.965 1 98.88 120 THR B C 1
ATOM 1928 O O . THR B 1 120 ? 15.164 5.758 -5.828 1 98.88 120 THR B O 1
ATOM 1931 N N . LEU B 1 121 ? 14.883 6.492 -7.996 1 98.94 121 LEU B N 1
ATOM 1932 C CA . LEU B 1 121 ? 13.438 6.672 -7.867 1 98.94 121 LEU B CA 1
ATOM 1933 C C . LEU B 1 121 ? 12.719 5.332 -7.887 1 98.94 121 LEU B C 1
ATOM 1935 O O . LEU B 1 121 ? 12.758 4.613 -8.891 1 98.94 121 LEU B O 1
ATOM 1939 N N . LEU B 1 122 ? 12.008 4.988 -6.797 1 98.94 122 LEU B N 1
ATOM 1940 C CA . LEU B 1 122 ? 11.398 3.672 -6.633 1 98.94 122 LEU B CA 1
ATOM 1941 C C . LEU B 1 122 ? 9.953 3.68 -7.105 1 98.94 122 LEU B C 1
ATOM 1943 O O . LEU B 1 122 ? 9.5 2.73 -7.746 1 98.94 122 LEU B O 1
ATOM 1947 N N . ALA B 1 123 ? 9.203 4.695 -6.77 1 99 123 ALA B N 1
ATOM 1948 C CA . ALA B 1 123 ? 7.773 4.781 -7.047 1 99 123 ALA B CA 1
ATOM 1949 C C . ALA B 1 123 ? 7.281 6.223 -6.969 1 99 123 ALA B C 1
ATOM 1951 O O . ALA B 1 123 ? 7.859 7.043 -6.254 1 99 123 ALA B O 1
ATOM 1952 N N . THR B 1 124 ? 6.273 6.531 -7.719 1 99 124 THR B N 1
ATOM 1953 C CA . THR B 1 124 ? 5.539 7.789 -7.637 1 99 124 THR B CA 1
ATOM 1954 C C . THR B 1 124 ? 4.051 7.531 -7.418 1 99 124 THR B C 1
ATOM 1956 O O . THR B 1 124 ? 3.551 6.445 -7.719 1 99 124 THR B O 1
ATOM 1959 N N . ALA B 1 125 ? 3.369 8.547 -6.879 1 99 125 ALA B N 1
ATOM 1960 C CA . ALA B 1 125 ? 1.939 8.367 -6.641 1 99 125 ALA B CA 1
ATOM 1961 C C . ALA B 1 125 ? 1.197 9.695 -6.758 1 99 125 ALA B C 1
ATOM 1963 O O . ALA B 1 125 ? 1.784 10.766 -6.555 1 99 125 ALA B O 1
ATOM 1964 N N . THR B 1 126 ? -0.034 9.609 -7.113 1 98.94 126 THR B N 1
ATOM 1965 C CA . THR B 1 126 ? -1.018 10.672 -6.945 1 98.94 126 THR B CA 1
ATOM 1966 C C . THR B 1 126 ? -2.213 10.188 -6.137 1 98.94 126 THR B C 1
ATOM 1968 O O . THR B 1 126 ? -2.574 9.008 -6.203 1 98.94 126 THR B O 1
ATOM 1971 N N . SER B 1 127 ? -2.77 11.109 -5.402 1 98.94 127 SER B N 1
ATOM 1972 C CA . SER B 1 127 ? -3.898 10.719 -4.559 1 98.94 127 SER B CA 1
ATOM 1973 C C . SER B 1 127 ? -4.945 11.828 -4.496 1 98.94 127 SER B C 1
ATOM 1975 O O . SER B 1 127 ? -4.602 13.008 -4.434 1 98.94 127 SER B O 1
ATOM 1977 N N . SER B 1 128 ? -6.207 11.422 -4.559 1 98.94 128 SER B N 1
ATOM 1978 C CA . SER B 1 128 ? -7.336 12.258 -4.156 1 98.94 128 SER B CA 1
ATOM 1979 C C . SER B 1 128 ? -7.777 11.945 -2.73 1 98.94 128 SER B C 1
ATOM 1981 O O . SER B 1 128 ? -8.016 10.789 -2.391 1 98.94 128 SER B O 1
ATOM 1983 N N . ILE B 1 129 ? -7.906 12.992 -2.002 1 98.75 129 ILE B N 1
ATOM 1984 C CA . ILE B 1 129 ? -8.062 12.828 -0.561 1 98.75 129 ILE B CA 1
ATOM 1985 C C . ILE B 1 129 ? -9.266 13.633 -0.08 1 98.75 129 ILE B C 1
ATOM 1987 O O . ILE B 1 129 ? -9.398 14.82 -0.402 1 98.75 129 ILE B O 1
ATOM 1991 N N . ARG B 1 130 ? -10.18 13.016 0.638 1 98.62 130 ARG B N 1
ATOM 1992 C CA . ARG B 1 130 ? -11.25 13.734 1.329 1 98.62 130 ARG B CA 1
ATOM 1993 C C . ARG B 1 130 ? -10.727 14.398 2.6 1 98.62 130 ARG B C 1
ATOM 1995 O O . ARG B 1 130 ? -9.953 13.797 3.348 1 98.62 130 ARG B O 1
ATOM 2002 N N . LEU B 1 131 ? -11.188 15.625 2.801 1 98.62 131 LEU B N 1
ATOM 2003 C CA . LEU B 1 131 ? -10.758 16.391 3.963 1 98.62 131 LEU B CA 1
ATOM 2004 C C . LEU B 1 131 ? -11.82 16.359 5.059 1 98.62 131 LEU B C 1
ATOM 2006 O O . LEU B 1 131 ? -13 16.625 4.797 1 98.62 131 LEU B O 1
ATOM 2010 N N . VAL B 1 132 ? -11.352 15.969 6.238 1 97.06 132 VAL B N 1
ATOM 2011 C CA . VAL B 1 132 ? -12.227 15.938 7.41 1 97.06 132 VAL B CA 1
ATOM 2012 C C . VAL B 1 132 ? -11.586 16.734 8.547 1 97.06 132 VAL B C 1
ATOM 2014 O O . VAL B 1 132 ? -10.359 16.781 8.672 1 97.06 132 VAL B O 1
ATOM 2017 N N . GLU B 1 133 ? -12.422 17.375 9.328 1 97.31 133 GLU B N 1
ATOM 2018 C CA . GLU B 1 133 ? -11.867 18.062 10.484 1 97.31 133 GLU B CA 1
ATOM 2019 C C . GLU B 1 133 ? -11.109 17.094 11.398 1 97.31 133 GLU B C 1
ATOM 2021 O O . GLU B 1 133 ? -11.656 16.062 11.797 1 97.31 133 GLU B O 1
ATOM 2026 N N . ALA B 1 134 ? -9.906 17.484 11.789 1 96.44 134 ALA B N 1
ATOM 2027 C CA . ALA B 1 134 ? -9.055 16.609 12.594 1 96.44 134 ALA B CA 1
ATOM 2028 C C . ALA B 1 134 ? -9.711 16.281 13.93 1 96.44 134 ALA B C 1
ATOM 2030 O O . ALA B 1 134 ? -9.625 15.141 14.406 1 96.44 134 ALA B O 1
ATOM 2031 N N . ALA B 1 135 ? -10.398 17.188 14.508 1 93.94 135 ALA B N 1
ATOM 2032 C CA . ALA B 1 135 ? -11.031 17.031 15.812 1 93.94 135 ALA B CA 1
ATOM 2033 C C . ALA B 1 135 ? -12.109 15.953 15.773 1 93.94 135 ALA B C 1
ATOM 2035 O O . ALA B 1 135 ? -12.422 15.344 16.797 1 93.94 135 ALA B O 1
ATOM 2036 N N . ARG B 1 136 ? -12.578 15.648 14.531 1 94.19 136 ARG B N 1
ATOM 2037 C CA . ARG B 1 136 ? -13.641 14.664 14.367 1 94.19 136 ARG B CA 1
ATOM 2038 C C . ARG B 1 136 ? -13.062 13.297 14 1 94.19 136 ARG B C 1
ATOM 2040 O O . ARG B 1 136 ? -13.727 12.273 14.18 1 94.19 136 ARG B O 1
ATOM 2047 N N . ALA B 1 137 ? -11.82 13.305 13.602 1 93.81 137 ALA B N 1
ATOM 2048 C CA . ALA B 1 137 ? -11.273 12.094 12.992 1 93.81 137 ALA B CA 1
ATOM 2049 C C . ALA B 1 137 ? -10.305 11.391 13.938 1 93.81 137 ALA B C 1
ATOM 2051 O O . ALA B 1 137 ? -10.258 10.164 13.984 1 93.81 137 ALA B O 1
ATOM 2052 N N . LEU B 1 138 ? -9.633 12.094 14.742 1 92.75 138 LEU B N 1
ATOM 2053 C CA . LEU B 1 138 ? -8.531 11.547 15.523 1 92.75 138 LEU B CA 1
ATOM 2054 C C . LEU B 1 138 ? -9.047 10.914 16.812 1 92.75 138 LEU B C 1
ATOM 2056 O O . LEU B 1 138 ? -9.977 11.438 17.438 1 92.75 138 LEU B O 1
ATOM 2060 N N . ARG B 1 139 ? -8.453 9.852 17.125 1 81 139 ARG B N 1
ATOM 2061 C CA . ARG B 1 139 ? -8.852 9.125 18.328 1 81 139 ARG B CA 1
ATOM 2062 C C . ARG B 1 139 ? -7.758 9.188 19.391 1 81 139 ARG B C 1
ATOM 2064 O O . ARG B 1 139 ? -6.57 9.289 19.062 1 81 139 ARG B O 1
#

Solvent-accessible surface area (backbone atoms only — not comparable to full-atom values): 13542 Å² total; per-residue (Å²): 132,77,85,54,41,69,76,76,48,79,82,26,42,30,43,61,71,40,44,56,41,86,68,45,69,40,42,93,64,15,30,32,31,35,36,31,45,38,46,72,55,40,12,36,58,56,59,26,46,30,67,18,53,53,42,25,51,43,45,68,28,35,47,51,16,49,21,35,41,48,63,47,47,38,34,72,44,66,38,35,40,38,37,40,46,69,44,90,39,64,60,39,57,33,37,31,37,15,36,48,76,40,80,55,91,50,44,32,34,30,35,29,38,34,27,40,79,88,63,49,64,27,32,39,35,43,33,40,26,38,53,39,54,22,89,76,50,56,105,134,79,86,54,42,69,76,77,47,78,83,25,41,29,41,61,70,40,43,56,43,86,68,45,68,40,41,94,66,16,29,31,30,36,35,30,46,39,46,72,54,40,10,37,59,57,58,26,46,30,67,17,54,53,42,26,51,42,44,71,29,36,48,51,16,51,20,36,42,49,63,47,49,36,35,72,44,64,38,34,41,38,38,39,48,69,43,90,38,65,60,38,58,32,37,30,36,14,35,49,76,41,81,56,90,51,44,32,33,30,34,28,37,32,25,40,82,87,63,50,65,27,33,39,35,42,34,39,27,39,53,40,54,24,88,78,49,58,107